Protein AF-0000000074157875 (afdb_homodimer)

Structure (mmCIF, N/CA/C/O backbone):
data_AF-0000000074157875-model_v1
#
loop_
_entity.id
_entity.type
_entity.pdbx_description
1 polymer 'Glyoxalase/bleomycin resistance protein/dioxygenase'
#
loop_
_atom_site.group_PDB
_atom_site.id
_atom_site.type_symbol
_atom_site.label_atom_id
_atom_site.label_alt_id
_atom_site.label_comp_id
_atom_site.label_asym_id
_atom_site.label_entity_id
_atom_site.label_seq_id
_atom_site.pdbx_PDB_ins_code
_atom_site.Cartn_x
_atom_site.Cartn_y
_atom_site.Cartn_z
_atom_site.occupancy
_atom_site.B_iso_or_equiv
_atom_site.auth_seq_id
_atom_site.auth_comp_id
_atom_site.auth_asym_id
_atom_site.auth_atom_id
_atom_site.pdbx_PDB_model_num
ATOM 1 N N . MET A 1 1 ? -7.43 6.961 -10.5 1 72.31 1 MET A N 1
ATOM 2 C CA . MET A 1 1 ? -7.418 6.641 -9.078 1 72.31 1 MET A CA 1
ATOM 3 C C . MET A 1 1 ? -6.266 7.34 -8.367 1 72.31 1 MET A C 1
ATOM 5 O O . MET A 1 1 ? -5.145 7.371 -8.875 1 72.31 1 MET A O 1
ATOM 9 N N . PRO A 1 2 ? -6.547 7.949 -7.246 1 87.44 2 PRO A N 1
ATOM 10 C CA . PRO A 1 2 ? -5.551 8.891 -6.727 1 87.44 2 PRO A CA 1
ATOM 11 C C . PRO A 1 2 ? -4.414 8.195 -5.98 1 87.44 2 PRO A C 1
ATOM 13 O O . PRO A 1 2 ? -3.518 8.867 -5.461 1 87.44 2 PRO A O 1
ATOM 16 N N . LEU A 1 3 ? -4.531 6.91 -5.863 1 94.06 3 LEU A N 1
ATOM 17 C CA . LEU A 1 3 ? -3.369 6.242 -5.289 1 94.06 3 LEU A CA 1
ATOM 18 C C . LEU A 1 3 ? -2.146 6.41 -6.184 1 94.06 3 LEU A C 1
ATOM 20 O O . LEU A 1 3 ? -2.174 6.035 -7.355 1 94.06 3 LEU A O 1
ATOM 24 N N . ASN A 1 4 ? -1.134 6.996 -5.617 1 95.44 4 ASN A N 1
ATOM 25 C CA . ASN A 1 4 ? 0.031 7.363 -6.414 1 95.44 4 ASN A CA 1
ATOM 26 C C . ASN A 1 4 ? 1.125 6.305 -6.332 1 95.44 4 ASN A C 1
ATOM 28 O O . ASN A 1 4 ? 1.561 5.773 -7.355 1 95.44 4 ASN A O 1
ATOM 32 N N . HIS A 1 5 ? 1.624 6.07 -5.141 1 97.25 5 HIS A N 1
ATOM 33 C CA . HIS A 1 5 ? 2.621 5.023 -4.953 1 97.25 5 HIS A CA 1
ATOM 34 C C . HIS A 1 5 ? 2.594 4.484 -3.527 1 97.25 5 HIS A C 1
ATOM 36 O O . HIS A 1 5 ? 1.995 5.094 -2.639 1 97.25 5 HIS A O 1
ATOM 42 N N . VAL A 1 6 ? 3.189 3.324 -3.414 1 98.31 6 VAL A N 1
ATOM 43 C CA . VAL A 1 6 ? 3.271 2.641 -2.127 1 98.31 6 VAL A CA 1
ATOM 44 C C . VAL A 1 6 ? 4.676 2.07 -1.933 1 98.31 6 VAL A C 1
ATOM 46 O O . VAL A 1 6 ? 5.336 1.686 -2.902 1 98.31 6 VAL A O 1
ATOM 49 N N . SER A 1 7 ? 5.102 2.1 -0.741 1 98.56 7 SER A N 1
ATOM 50 C CA . SER A 1 7 ? 6.297 1.356 -0.354 1 98.56 7 SER A CA 1
ATOM 51 C C . SER A 1 7 ? 6.008 0.413 0.809 1 98.56 7 SER A C 1
ATOM 53 O O . SER A 1 7 ? 5.355 0.798 1.78 1 98.56 7 SER A O 1
ATOM 55 N N . ILE A 1 8 ? 6.492 -0.747 0.702 1 98.38 8 ILE A N 1
ATOM 56 C CA . ILE A 1 8 ? 6.34 -1.688 1.806 1 98.38 8 ILE A CA 1
ATOM 57 C C . ILE A 1 8 ? 7.691 -1.916 2.48 1 98.38 8 ILE A C 1
ATOM 59 O O . ILE A 1 8 ? 8.734 -1.834 1.833 1 98.38 8 ILE A O 1
ATOM 63 N N . PRO A 1 9 ? 7.645 -2.117 3.764 1 96.75 9 PRO A N 1
ATOM 64 C CA . PRO A 1 9 ? 8.883 -2.441 4.477 1 96.75 9 PRO A CA 1
ATOM 65 C C . PRO A 1 9 ? 9.406 -3.838 4.145 1 96.75 9 PRO A C 1
ATOM 67 O O . PRO A 1 9 ? 8.625 -4.727 3.801 1 96.75 9 PRO A O 1
ATOM 70 N N . VAL A 1 10 ? 10.719 -4.012 4.277 1 97.06 10 VAL A N 1
ATOM 71 C CA . VAL A 1 10 ? 11.297 -5.297 3.891 1 97.06 10 VAL A CA 1
ATOM 72 C C . VAL A 1 10 ? 12.266 -5.777 4.973 1 97.06 10 VAL A C 1
ATOM 74 O O . VAL A 1 10 ? 12.859 -6.852 4.852 1 97.06 10 VAL A O 1
ATOM 77 N N . GLY A 1 11 ? 12.453 -4.992 6.031 1 93.69 11 GLY A N 1
ATOM 78 C CA . GLY A 1 11 ? 13.359 -5.363 7.105 1 93.69 11 GLY A CA 1
ATOM 79 C C . GLY A 1 11 ? 14.766 -5.668 6.625 1 93.69 11 GLY A C 1
ATOM 80 O O . GLY A 1 11 ? 15.367 -4.867 5.902 1 93.69 11 GLY A O 1
ATOM 81 N N . ARG A 1 12 ? 15.289 -6.863 7.027 1 94.38 12 ARG A N 1
ATOM 82 C CA . ARG A 1 12 ? 16.641 -7.281 6.656 1 94.38 12 ARG A CA 1
ATOM 83 C C . ARG A 1 12 ? 16.625 -8.031 5.328 1 94.38 12 ARG A C 1
ATOM 85 O O . ARG A 1 12 ? 17.641 -8.602 4.926 1 94.38 12 ARG A O 1
ATOM 92 N N . HIS A 1 13 ? 15.578 -8.039 4.648 1 96.94 13 HIS A N 1
ATOM 93 C CA . HIS A 1 13 ? 15.398 -8.938 3.508 1 96.94 13 HIS A CA 1
ATOM 94 C C . HIS A 1 13 ? 15.352 -8.156 2.199 1 96.94 13 HIS A C 1
ATOM 96 O O . HIS A 1 13 ? 14.703 -8.586 1.24 1 96.94 13 HIS A O 1
ATOM 102 N N . TYR A 1 14 ? 16 -7.062 2.119 1 96.56 14 TYR A N 1
ATOM 103 C CA . TYR A 1 14 ? 15.914 -6.16 0.979 1 96.56 14 TYR A CA 1
ATOM 104 C C . TYR A 1 14 ? 16.312 -6.867 -0.312 1 96.56 14 TYR A C 1
ATOM 106 O O . TYR A 1 14 ? 15.547 -6.875 -1.28 1 96.56 14 TYR A O 1
ATOM 114 N N . THR A 1 15 ? 17.453 -7.477 -0.308 1 96.94 15 THR A N 1
ATOM 115 C CA . THR A 1 15 ? 17.969 -8.078 -1.533 1 96.94 15 THR A CA 1
ATOM 116 C C . THR A 1 15 ? 17.031 -9.172 -2.037 1 96.94 15 THR A C 1
ATOM 118 O O . THR A 1 15 ? 16.734 -9.242 -3.232 1 96.94 15 THR A O 1
ATOM 121 N N . ARG A 1 16 ? 16.594 -9.953 -1.178 1 97.62 16 ARG A N 1
ATOM 122 C CA . ARG A 1 16 ? 15.672 -11.031 -1.536 1 97.62 16 ARG A CA 1
ATOM 123 C C . ARG A 1 16 ? 14.391 -10.477 -2.139 1 97.62 16 ARG A C 1
ATOM 125 O O . ARG A 1 16 ? 13.906 -10.977 -3.156 1 97.62 16 ARG A O 1
ATOM 132 N N . MET A 1 17 ? 13.883 -9.477 -1.517 1 98.25 17 MET A N 1
ATOM 133 C CA . MET A 1 17 ? 12.617 -8.906 -1.962 1 98.25 17 MET A CA 1
ATOM 134 C C . MET A 1 17 ? 12.789 -8.164 -3.281 1 98.25 17 MET A C 1
ATOM 136 O O . MET A 1 17 ? 11.922 -8.227 -4.156 1 98.25 17 MET A O 1
ATOM 140 N N . ARG A 1 18 ? 13.875 -7.438 -3.389 1 98.06 18 ARG A N 1
ATOM 141 C CA . ARG A 1 18 ? 14.18 -6.789 -4.66 1 98.06 18 ARG A CA 1
ATOM 142 C C . ARG A 1 18 ? 14.203 -7.805 -5.801 1 98.06 18 ARG A C 1
ATOM 144 O O . ARG A 1 18 ? 13.578 -7.594 -6.84 1 98.06 18 ARG A O 1
ATOM 151 N N . ASP A 1 19 ? 14.875 -8.898 -5.609 1 98.19 19 ASP A N 1
ATOM 152 C CA . ASP A 1 19 ? 15 -9.922 -6.645 1 98.19 19 ASP A CA 1
ATOM 153 C C . ASP A 1 19 ? 13.648 -10.57 -6.938 1 98.19 19 ASP A C 1
ATOM 155 O O . ASP A 1 19 ? 13.312 -10.805 -8.102 1 98.19 19 ASP A O 1
ATOM 159 N N . PHE A 1 20 ? 12.938 -10.844 -5.957 1 98.69 20 PHE A N 1
ATOM 160 C CA . PHE A 1 20 ? 11.609 -11.43 -6.09 1 98.69 20 PHE A CA 1
ATOM 161 C C . PHE A 1 20 ? 10.711 -10.547 -6.949 1 98.69 20 PHE A C 1
ATOM 163 O O . PHE A 1 20 ? 10.164 -11 -7.957 1 98.69 20 PHE A O 1
ATOM 170 N N . TYR A 1 21 ? 10.602 -9.273 -6.602 1 98.56 21 TYR A N 1
ATOM 171 C CA . TYR A 1 21 ? 9.656 -8.398 -7.289 1 98.56 21 TYR A CA 1
ATOM 172 C C . TYR A 1 21 ? 10.172 -8.031 -8.68 1 98.56 21 TYR A C 1
ATOM 174 O O . TYR A 1 21 ? 9.383 -7.793 -9.594 1 98.56 21 TYR A O 1
ATOM 182 N N . THR A 1 22 ? 11.484 -7.969 -8.852 1 97.69 22 THR A N 1
ATOM 183 C CA . THR A 1 22 ? 12.023 -7.797 -10.195 1 97.69 22 THR A CA 1
ATOM 184 C C . THR A 1 22 ? 11.516 -8.898 -11.125 1 97.69 22 THR A C 1
ATOM 186 O O . THR A 1 22 ? 11.125 -8.625 -12.266 1 97.69 22 THR A O 1
ATOM 189 N N . SER A 1 23 ? 11.5 -10.047 -10.609 1 96.81 23 SER A N 1
ATOM 190 C CA . SER A 1 23 ? 11.078 -11.203 -11.406 1 96.81 23 SER A CA 1
ATOM 191 C C . SER A 1 23 ? 9.57 -11.211 -11.602 1 96.81 23 SER A C 1
ATOM 193 O O . SER A 1 23 ? 9.078 -11.305 -12.727 1 96.81 23 SER A O 1
ATOM 195 N N . VAL A 1 24 ? 8.828 -11.078 -10.578 1 97.25 24 VAL A N 1
ATOM 196 C CA . VAL A 1 24 ? 7.402 -11.406 -10.609 1 97.25 24 VAL A CA 1
ATOM 197 C C . VAL A 1 24 ? 6.629 -10.281 -11.297 1 97.25 24 VAL A C 1
ATOM 199 O O . VAL A 1 24 ? 5.531 -10.492 -11.812 1 97.25 24 VAL A O 1
ATOM 202 N N . LEU A 1 25 ? 7.176 -9.078 -11.336 1 97.25 25 LEU A N 1
ATOM 203 C CA . LEU A 1 25 ? 6.441 -7.957 -11.906 1 97.25 25 LEU A CA 1
ATOM 204 C C . LEU A 1 25 ? 6.773 -7.785 -13.383 1 97.25 25 LEU A C 1
ATOM 206 O O . LEU A 1 25 ? 6.098 -7.039 -14.094 1 97.25 25 LEU A O 1
ATOM 210 N N . LYS A 1 26 ? 7.719 -8.492 -13.844 1 95.31 26 LYS A N 1
ATOM 211 C CA . LYS A 1 26 ? 8.156 -8.383 -15.227 1 95.31 26 LYS A CA 1
ATOM 212 C C . LYS A 1 26 ? 7 -8.633 -16.188 1 95.31 26 LYS A C 1
ATOM 214 O O . LYS A 1 26 ? 6.801 -7.867 -17.141 1 95.31 26 LYS A O 1
ATOM 219 N N . PRO A 1 27 ? 6.219 -9.625 -15.977 1 95.25 27 PRO A N 1
ATOM 220 C CA . PRO A 1 27 ? 5.113 -9.883 -16.906 1 95.25 27 PRO A CA 1
ATOM 221 C C . PRO A 1 27 ? 4.133 -8.719 -17 1 95.25 27 PRO A C 1
ATOM 223 O O . PRO A 1 27 ? 3.346 -8.641 -17.938 1 95.25 27 PRO A O 1
ATOM 226 N N . LEU A 1 28 ? 4.176 -7.863 -16.031 1 96.06 28 LEU A N 1
ATOM 227 C CA . LEU A 1 28 ? 3.248 -6.738 -15.984 1 96.06 28 LEU A CA 1
ATOM 228 C C . LEU A 1 28 ? 3.883 -5.492 -16.594 1 96.06 28 LEU A C 1
ATOM 230 O O . LEU A 1 28 ? 3.283 -4.414 -16.578 1 96.06 28 LEU A O 1
ATOM 234 N N . GLY A 1 29 ? 5.133 -5.613 -16.969 1 95.19 29 GLY A N 1
ATOM 235 C CA . GLY A 1 29 ? 5.809 -4.508 -17.641 1 95.19 29 GLY A CA 1
ATOM 236 C C . GLY A 1 29 ? 6.629 -3.654 -16.688 1 95.19 29 GLY A C 1
ATOM 237 O O . GLY A 1 29 ? 7.125 -2.594 -17.078 1 95.19 29 GLY A O 1
ATOM 238 N N . TYR A 1 30 ? 6.789 -4.125 -15.484 1 97.06 30 TYR A N 1
ATOM 239 C CA . TYR A 1 30 ? 7.586 -3.371 -14.523 1 97.06 30 TYR A CA 1
ATOM 240 C C . TYR A 1 30 ? 9.07 -3.584 -14.758 1 97.06 30 TYR A C 1
ATOM 242 O O . TYR A 1 30 ? 9.484 -4.645 -15.234 1 97.06 30 TYR A O 1
ATOM 250 N N . SER A 1 31 ? 9.789 -2.553 -14.43 1 96.62 31 SER A N 1
ATOM 251 C CA . SER A 1 31 ? 11.242 -2.605 -14.336 1 96.62 31 SER A CA 1
ATOM 252 C C . SER A 1 31 ? 11.75 -1.81 -13.141 1 96.62 31 SER A C 1
ATOM 254 O O . SER A 1 31 ? 11.023 -0.993 -12.578 1 96.62 31 SER A O 1
ATOM 256 N N . LEU A 1 32 ? 12.961 -2.113 -12.758 1 96.88 32 LEU A N 1
ATOM 257 C CA . LEU A 1 32 ? 13.602 -1.323 -11.711 1 96.88 32 LEU A CA 1
ATOM 258 C C . LEU A 1 32 ? 13.812 0.115 -12.172 1 96.88 32 LEU A C 1
ATOM 260 O O . LEU A 1 32 ? 14.438 0.351 -13.211 1 96.88 32 LEU A O 1
ATOM 264 N N . TYR A 1 33 ? 13.32 0.999 -11.477 1 96.25 33 TYR A N 1
ATOM 265 C CA . TYR A 1 33 ? 13.438 2.42 -11.781 1 96.25 33 TYR A CA 1
ATOM 266 C C . TYR A 1 33 ? 14.703 3.008 -11.18 1 96.25 33 TYR A C 1
ATOM 268 O O . TYR A 1 33 ? 15.477 3.672 -11.875 1 96.25 33 TYR A O 1
ATOM 276 N N . MET A 1 34 ? 14.859 2.725 -9.914 1 95.81 34 MET A N 1
ATOM 277 C CA . MET A 1 34 ? 16.047 3.184 -9.203 1 95.81 34 MET A CA 1
ATOM 278 C C . MET A 1 34 ? 16.312 2.328 -7.965 1 95.81 34 MET A C 1
ATOM 280 O O . MET A 1 34 ? 15.406 1.644 -7.48 1 95.81 34 MET A O 1
ATOM 284 N N . GLU A 1 35 ? 17.531 2.4 -7.535 1 96.56 35 GLU A N 1
ATOM 285 C CA . GLU A 1 35 ? 17.969 1.691 -6.332 1 96.56 35 GLU A CA 1
ATOM 286 C C . GLU A 1 35 ? 19 2.502 -5.559 1 96.56 35 GLU A C 1
ATOM 288 O O . GLU A 1 35 ? 19.891 3.102 -6.152 1 96.56 35 GLU A O 1
ATOM 293 N N . LYS A 1 36 ? 18.734 2.578 -4.367 1 94.44 36 LYS A N 1
ATOM 294 C CA . LYS A 1 36 ? 19.719 3.123 -3.439 1 94.44 36 LYS A CA 1
ATOM 295 C C . LYS A 1 36 ? 20.203 2.055 -2.463 1 94.44 36 LYS A C 1
ATOM 297 O O . LYS A 1 36 ? 19.406 1.435 -1.764 1 94.44 36 LYS A O 1
ATOM 302 N N . LEU A 1 37 ? 21.422 1.884 -2.441 1 88.62 37 LEU A N 1
ATOM 303 C CA . LEU A 1 37 ? 22 0.837 -1.604 1 88.62 37 LEU A CA 1
ATOM 304 C C . LEU A 1 37 ? 22.344 1.375 -0.217 1 88.62 37 LEU A C 1
ATOM 306 O O . LEU A 1 37 ? 22.281 2.584 0.015 1 88.62 37 LEU A O 1
ATOM 310 N N . ASP A 1 38 ? 22.641 0.431 0.572 1 82.25 38 ASP A N 1
ATOM 311 C CA . ASP A 1 38 ? 22.953 0.749 1.965 1 82.25 38 ASP A CA 1
ATOM 312 C C . ASP A 1 38 ? 24.156 1.674 2.068 1 82.25 38 ASP A C 1
ATOM 314 O O . ASP A 1 38 ? 25.156 1.485 1.362 1 82.25 38 ASP A O 1
ATOM 318 N N . THR A 1 39 ? 23.875 2.58 2.914 1 78.12 39 THR A N 1
ATOM 319 C CA . THR A 1 39 ? 24.969 3.42 3.385 1 78.12 39 THR A CA 1
ATOM 320 C C . THR A 1 39 ? 25 3.467 4.91 1 78.12 39 THR A C 1
ATOM 322 O O . THR A 1 39 ? 24.062 3 5.57 1 78.12 39 THR A O 1
ATOM 325 N N . PRO A 1 40 ? 26.031 3.787 5.383 1 73.88 40 PRO A N 1
ATOM 326 C CA . PRO A 1 40 ? 26.047 3.896 6.844 1 73.88 40 PRO A CA 1
ATOM 327 C C . PRO A 1 40 ? 24.875 4.699 7.387 1 73.88 40 PRO A C 1
ATOM 329 O O . PRO A 1 40 ? 24.453 4.496 8.531 1 73.88 40 PRO A O 1
ATOM 332 N N . ASN A 1 41 ? 24.297 5.43 6.613 1 74.88 41 ASN A N 1
ATOM 333 C CA . ASN A 1 41 ? 23.266 6.336 7.109 1 74.88 41 ASN A CA 1
ATOM 334 C C . ASN A 1 41 ? 21.922 6.059 6.457 1 74.88 41 ASN A C 1
ATOM 336 O O . ASN A 1 41 ? 20.969 6.828 6.625 1 74.88 41 ASN A O 1
ATOM 340 N N . SER A 1 42 ? 21.953 5.008 5.574 1 80.88 42 SER A N 1
ATOM 341 C CA . SER A 1 42 ? 20.688 4.809 4.891 1 80.88 42 SER A CA 1
ATOM 342 C C . SER A 1 42 ? 20.406 3.328 4.656 1 80.88 42 SER A C 1
ATOM 344 O O . SER A 1 42 ? 21.328 2.551 4.398 1 80.88 42 SER A O 1
ATOM 346 N N . ARG A 1 43 ? 19.234 3.062 4.77 1 91.44 43 ARG A N 1
ATOM 347 C CA . ARG A 1 43 ? 18.766 1.718 4.441 1 91.44 43 ARG A CA 1
ATOM 348 C C . ARG A 1 43 ? 18.469 1.584 2.951 1 91.44 43 ARG A C 1
ATOM 350 O O . ARG A 1 43 ? 18.094 2.559 2.297 1 91.44 43 ARG A O 1
ATOM 357 N N . PRO A 1 44 ? 18.688 0.388 2.445 1 95.06 44 PRO A N 1
ATOM 358 C CA . PRO A 1 44 ? 18.469 0.238 1.005 1 95.06 44 PRO A CA 1
ATOM 359 C C . PRO A 1 44 ? 17 0.387 0.608 1 95.06 44 PRO A C 1
ATOM 361 O O . PRO A 1 44 ? 16.109 0.063 1.396 1 95.06 44 PRO A O 1
ATOM 364 N N . LEU A 1 45 ? 16.828 0.886 -0.583 1 96.88 45 LEU A N 1
ATOM 365 C CA . LEU A 1 45 ? 15.492 1.025 -1.156 1 96.88 45 LEU A CA 1
ATOM 366 C C . LEU A 1 45 ? 15.547 0.942 -2.678 1 96.88 45 LEU A C 1
ATOM 368 O O . LEU A 1 45 ? 16.609 1.12 -3.277 1 96.88 45 LEU A O 1
ATOM 372 N N . CYS A 1 46 ? 14.383 0.613 -3.291 1 97.94 46 CYS A N 1
ATOM 373 C CA . CYS A 1 46 ? 14.258 0.658 -4.742 1 97.94 46 CYS A CA 1
ATOM 374 C C . CYS A 1 46 ? 12.812 0.916 -5.16 1 97.94 46 CYS A C 1
ATOM 376 O O . CYS A 1 46 ? 11.891 0.734 -4.363 1 97.94 46 CYS A O 1
ATOM 378 N N . GLY A 1 47 ? 12.688 1.4 -6.371 1 97.75 47 GLY A N 1
ATOM 379 C CA . GLY A 1 47 ? 11.383 1.637 -6.965 1 97.75 47 GLY A CA 1
ATOM 380 C C . GLY A 1 47 ? 11.188 0.914 -8.281 1 97.75 47 GLY A C 1
ATOM 381 O O . GLY A 1 47 ? 12.148 0.715 -9.039 1 97.75 47 GLY A O 1
ATOM 382 N N . PHE A 1 48 ? 9.977 0.503 -8.484 1 98.31 48 PHE A N 1
ATOM 383 C CA . PHE A 1 48 ? 9.586 -0.15 -9.727 1 98.31 48 PHE A CA 1
ATOM 384 C C . PHE A 1 48 ? 8.602 0.714 -10.508 1 98.31 48 PHE A C 1
ATOM 386 O O . PHE A 1 48 ? 7.777 1.411 -9.914 1 98.31 48 PHE A O 1
ATOM 393 N N . GLN A 1 49 ? 8.656 0.608 -11.797 1 96.44 49 GLN A N 1
ATOM 394 C CA . GLN A 1 49 ? 7.77 1.387 -12.648 1 96.44 49 GLN A CA 1
ATOM 395 C C . GLN A 1 49 ? 7.281 0.56 -13.836 1 96.44 49 GLN A C 1
ATOM 397 O O . GLN A 1 49 ? 7.984 -0.338 -14.305 1 96.44 49 GLN A O 1
ATOM 402 N N . ALA A 1 50 ? 5.988 0.843 -14.172 1 92.75 50 ALA A N 1
ATOM 403 C CA . ALA A 1 50 ? 5.445 0.399 -15.453 1 92.75 50 ALA A CA 1
ATOM 404 C C . ALA A 1 50 ? 4.84 1.568 -16.219 1 92.75 50 ALA A C 1
ATOM 406 O O . ALA A 1 50 ? 3.736 2.021 -15.914 1 92.75 50 ALA A O 1
ATOM 407 N N . GLY A 1 51 ? 5.676 2.506 -16.891 1 80.25 51 GLY A N 1
ATOM 408 C CA . GLY A 1 51 ? 5.184 3.658 -17.641 1 80.25 51 GLY A CA 1
ATOM 409 C C . GLY A 1 51 ? 5.703 4.977 -17.094 1 80.25 51 GLY A C 1
ATOM 410 O O . GLY A 1 51 ? 6.914 5.18 -16.984 1 80.25 51 GLY A O 1
ATOM 411 N N . ALA A 1 52 ? 4.621 5.766 -16.5 1 76.12 52 ALA A N 1
ATOM 412 C CA . ALA A 1 52 ? 4.957 7.172 -16.281 1 76.12 52 ALA A CA 1
ATOM 413 C C . ALA A 1 52 ? 5.535 7.383 -14.875 1 76.12 52 ALA A C 1
ATOM 415 O O . ALA A 1 52 ? 5.426 8.477 -14.312 1 76.12 52 ALA A O 1
ATOM 416 N N . GLY A 1 53 ? 6.266 6.484 -14.367 1 86.81 53 GLY A N 1
ATOM 417 C CA . GLY A 1 53 ? 6.918 6.703 -13.086 1 86.81 53 GLY A CA 1
ATOM 418 C C . GLY A 1 53 ? 6.754 5.539 -12.125 1 86.81 53 GLY A C 1
ATOM 419 O O . GLY A 1 53 ? 5.93 4.648 -12.352 1 86.81 53 GLY A O 1
ATOM 420 N N . PRO A 1 54 ? 7.5 5.617 -11.039 1 94.5 54 PRO A N 1
ATOM 421 C CA . PRO A 1 54 ? 7.422 4.52 -10.07 1 94.5 54 PRO A CA 1
ATOM 422 C C . PRO A 1 54 ? 6.16 4.578 -9.211 1 94.5 54 PRO A C 1
ATOM 424 O O . PRO A 1 54 ? 5.785 5.648 -8.734 1 94.5 54 PRO A O 1
ATOM 427 N N . ASP A 1 55 ? 5.566 3.451 -9.055 1 96.69 55 ASP A N 1
ATOM 428 C CA . ASP A 1 55 ? 4.379 3.441 -8.203 1 96.69 55 ASP A CA 1
ATOM 429 C C . ASP A 1 55 ? 4.488 2.367 -7.121 1 96.69 55 ASP A C 1
ATOM 431 O O . ASP A 1 55 ? 3.615 2.26 -6.258 1 96.69 55 ASP A O 1
ATOM 435 N N . PHE A 1 56 ? 5.57 1.607 -7.188 1 98.38 56 PHE A N 1
ATOM 436 C CA . PHE A 1 56 ? 5.801 0.591 -6.168 1 98.38 56 PHE A CA 1
ATOM 437 C C . PHE A 1 56 ? 7.242 0.634 -5.676 1 98.38 56 PHE A C 1
ATOM 439 O O . PHE A 1 56 ? 8.18 0.525 -6.473 1 98.38 56 PHE A O 1
ATOM 446 N N . TRP A 1 57 ? 7.379 0.729 -4.355 1 98.56 57 TRP A N 1
ATOM 447 C CA . TRP A 1 57 ? 8.695 0.869 -3.746 1 98.56 57 TRP A CA 1
ATOM 448 C C . TRP A 1 57 ? 8.898 -0.169 -2.648 1 98.56 57 TRP A C 1
ATOM 450 O O . TRP A 1 57 ? 7.934 -0.649 -2.053 1 98.56 57 TRP A O 1
ATOM 460 N N . LEU A 1 58 ? 10.172 -0.481 -2.418 1 98.38 58 LEU A N 1
ATOM 461 C CA . LEU A 1 58 ? 10.609 -1.297 -1.29 1 98.38 58 LEU A CA 1
ATOM 462 C C . LEU A 1 58 ? 11.523 -0.501 -0.364 1 98.38 58 LEU A C 1
ATOM 464 O O . LEU A 1 58 ? 12.5 0.098 -0.815 1 98.38 58 LEU A O 1
ATOM 468 N N . GLY A 1 59 ? 11.141 -0.45 0.868 1 96.75 59 GLY A N 1
ATOM 469 C CA . GLY A 1 59 ? 12.07 0.021 1.88 1 96.75 59 GLY A CA 1
ATOM 470 C C . GLY A 1 59 ? 11.992 1.519 2.111 1 96.75 59 GLY A C 1
ATOM 471 O O . GLY A 1 59 ? 12.641 2.047 3.02 1 96.75 59 GLY A O 1
ATOM 472 N N . LEU A 1 60 ? 11.227 2.191 1.255 1 94.56 60 LEU A N 1
ATOM 473 C CA . LEU A 1 60 ? 11.062 3.623 1.481 1 94.56 60 LEU A CA 1
ATOM 474 C C . LEU A 1 60 ? 10.344 3.885 2.801 1 94.56 60 LEU A C 1
ATOM 476 O O . LEU A 1 60 ? 9.195 3.48 2.979 1 94.56 60 LEU A O 1
ATOM 480 N N . GLY A 1 61 ? 11.039 4.527 3.738 1 91.06 61 GLY A N 1
ATOM 481 C CA . GLY A 1 61 ? 10.461 4.793 5.043 1 91.06 61 GLY A CA 1
ATOM 482 C C . GLY A 1 61 ? 10.695 3.676 6.043 1 91.06 61 GLY A C 1
ATOM 483 O O . GLY A 1 61 ? 10.031 3.615 7.078 1 91.06 61 GLY A O 1
ATOM 484 N N . GLU A 1 62 ? 11.609 2.834 5.758 1 93.5 62 GLU A N 1
ATOM 485 C CA . GLU A 1 62 ? 11.938 1.728 6.652 1 93.5 62 GLU A CA 1
ATOM 486 C C . GLU A 1 62 ? 12.367 2.236 8.031 1 93.5 62 GLU A C 1
ATOM 488 O O . GLU A 1 62 ? 13 3.289 8.141 1 93.5 62 GLU A O 1
ATOM 493 N N . THR A 1 63 ? 12.047 1.448 9.031 1 93.94 63 THR A N 1
ATOM 494 C CA . THR A 1 63 ? 12.352 1.833 10.406 1 93.94 63 THR A CA 1
ATOM 495 C C . THR A 1 63 ? 13.25 0.794 11.07 1 93.94 63 THR A C 1
ATOM 497 O O . THR A 1 63 ? 13.297 -0.36 10.641 1 93.94 63 THR A O 1
ATOM 500 N N . LYS A 1 64 ? 13.852 1.191 12.164 1 93.56 64 LYS A N 1
ATOM 501 C CA . LYS A 1 64 ? 14.688 0.276 12.93 1 93.56 64 LYS A CA 1
ATOM 502 C C . LYS A 1 64 ? 13.867 -0.885 13.484 1 93.56 64 LYS A C 1
ATOM 504 O O . LYS A 1 64 ? 14.305 -2.037 13.445 1 93.56 64 LYS A O 1
ATOM 509 N N . ALA A 1 65 ? 12.758 -0.625 13.992 1 93.5 65 ALA A N 1
ATOM 510 C CA . ALA A 1 65 ? 11.891 -1.647 14.578 1 93.5 65 ALA A CA 1
ATOM 511 C C . ALA A 1 65 ? 11.523 -2.709 13.547 1 93.5 65 ALA A C 1
ATOM 513 O O . ALA A 1 65 ? 11.367 -3.885 13.883 1 93.5 65 ALA A O 1
ATOM 514 N N . SER A 1 66 ? 11.453 -2.352 12.289 1 93.12 66 SER A N 1
ATOM 515 C CA . SER A 1 66 ? 11.062 -3.277 11.227 1 93.12 66 SER A CA 1
ATOM 516 C C . SER A 1 66 ? 12.18 -4.27 10.914 1 93.12 66 SER A C 1
ATOM 518 O O . SER A 1 66 ? 11.914 -5.406 10.516 1 93.12 66 SER A O 1
ATOM 520 N N . ILE A 1 67 ? 13.359 -3.844 11.07 1 91.19 67 ILE A N 1
ATOM 521 C CA . ILE A 1 67 ? 14.516 -4.645 10.688 1 91.19 67 ILE A CA 1
ATOM 522 C C . ILE A 1 67 ? 14.477 -5.988 11.414 1 91.19 67 ILE A C 1
ATOM 524 O O . ILE A 1 67 ? 14.672 -7.039 10.797 1 91.19 67 ILE A O 1
ATOM 528 N N . ASP A 1 68 ? 14.117 -5.938 12.664 1 86 68 ASP A N 1
ATOM 529 C CA . ASP A 1 68 ? 14.148 -7.191 13.414 1 86 68 ASP A CA 1
ATOM 530 C C . ASP A 1 68 ? 12.758 -7.82 13.477 1 86 68 ASP A C 1
ATOM 532 O O . ASP A 1 68 ? 12.625 -9.031 13.672 1 86 68 ASP A O 1
ATOM 536 N N . ALA A 1 69 ? 11.773 -7.051 13.258 1 90.12 69 ALA A N 1
ATOM 537 C CA . ALA A 1 69 ? 10.414 -7.535 13.469 1 90.12 69 ALA A CA 1
ATOM 538 C C . ALA A 1 69 ? 9.922 -8.312 12.25 1 90.12 69 ALA A C 1
ATOM 540 O O . ALA A 1 69 ? 9.156 -9.273 12.391 1 90.12 69 ALA A O 1
ATOM 541 N N . ILE A 1 70 ? 10.328 -7.934 11.086 1 94.75 70 ILE A N 1
ATOM 542 C CA . ILE A 1 70 ? 9.852 -8.578 9.867 1 94.75 70 ILE A CA 1
ATOM 543 C C . ILE A 1 70 ? 10.578 -9.898 9.656 1 94.75 70 ILE A C 1
ATOM 545 O O . ILE A 1 70 ? 11.812 -9.961 9.727 1 94.75 70 ILE A O 1
ATOM 549 N N . ARG A 1 71 ? 9.742 -10.875 9.406 1 95.31 71 ARG A N 1
ATOM 550 C CA . ARG A 1 71 ? 10.258 -12.234 9.234 1 95.31 71 ARG A CA 1
ATOM 551 C C . ARG A 1 71 ? 9.789 -12.836 7.918 1 95.31 71 ARG A C 1
ATOM 553 O O . ARG A 1 71 ? 8.789 -12.391 7.344 1 95.31 71 ARG A O 1
ATOM 560 N N . THR A 1 72 ? 10.547 -13.859 7.531 1 97.19 72 THR A N 1
ATOM 561 C CA . THR A 1 72 ? 10.117 -14.633 6.371 1 97.19 72 THR A CA 1
ATOM 562 C C . THR A 1 72 ? 8.812 -15.359 6.66 1 97.19 72 THR A C 1
ATOM 564 O O . THR A 1 72 ? 8.57 -15.797 7.789 1 97.19 72 THR A O 1
ATOM 567 N N . PHE A 1 73 ? 8.086 -15.414 5.664 1 97.88 73 PHE A N 1
ATOM 568 C CA . PHE A 1 73 ? 6.812 -16.125 5.789 1 97.88 73 PHE A CA 1
ATOM 569 C C . PHE A 1 73 ? 7.039 -17.562 6.223 1 97.88 73 PHE A C 1
ATOM 571 O O . PHE A 1 73 ? 7.891 -18.266 5.672 1 97.88 73 PHE A O 1
ATOM 578 N N . ASP A 1 74 ? 6.184 -18.062 7.141 1 97 74 ASP A N 1
ATOM 579 C CA . ASP A 1 74 ? 6.418 -19.391 7.715 1 97 74 ASP A CA 1
ATOM 580 C C . ASP A 1 74 ? 5.348 -20.375 7.262 1 97 74 ASP A C 1
ATOM 582 O O . ASP A 1 74 ? 5.281 -21.5 7.77 1 97 74 ASP A O 1
ATOM 586 N N . GLY A 1 75 ? 4.48 -19.953 6.434 1 96.81 75 GLY A N 1
ATOM 587 C CA . GLY A 1 75 ? 3.471 -20.859 5.91 1 96.81 75 GLY A CA 1
ATOM 588 C C . GLY A 1 75 ? 2.1 -20.641 6.523 1 96.81 75 GLY A C 1
ATOM 589 O O . GLY A 1 75 ? 1.124 -21.266 6.109 1 96.81 75 GLY A O 1
ATOM 590 N N . ASP A 1 76 ? 2.014 -19.734 7.488 1 97 76 ASP A N 1
ATOM 591 C CA . ASP A 1 76 ? 0.755 -19.406 8.156 1 97 76 ASP A CA 1
ATOM 592 C C . ASP A 1 76 ? 0.429 -17.922 8.039 1 97 76 ASP A C 1
ATOM 594 O O . ASP A 1 76 ? 1.042 -17.094 8.711 1 97 76 ASP A O 1
ATOM 598 N N . ASN A 1 77 ? -0.528 -17.641 7.316 1 94.38 77 ASN A N 1
ATOM 599 C CA . ASN A 1 77 ? -0.915 -16.25 7.094 1 94.38 77 ASN A CA 1
ATOM 600 C C . ASN A 1 77 ? -1.258 -15.555 8.406 1 94.38 77 ASN A C 1
ATOM 602 O O . ASN A 1 77 ? -0.974 -14.367 8.57 1 94.38 77 ASN A O 1
ATOM 606 N N . GLU A 1 78 ? -1.804 -16.25 9.305 1 94.94 78 GLU A N 1
ATOM 607 C CA . GLU A 1 78 ? -2.281 -15.648 10.547 1 94.94 78 GLU A CA 1
ATOM 608 C C . GLU A 1 78 ? -1.117 -15.258 11.453 1 94.94 78 GLU A C 1
ATOM 610 O O . GLU A 1 78 ? -1.297 -14.5 12.414 1 94.94 78 GLU A O 1
ATOM 615 N N . SER A 1 79 ? 0.058 -15.758 11.117 1 94.81 79 SER A N 1
ATOM 616 C CA . SER A 1 79 ? 1.226 -15.477 11.945 1 94.81 79 SER A CA 1
ATOM 617 C C . SER A 1 79 ? 2.012 -14.281 11.406 1 94.81 79 SER A C 1
ATOM 619 O O . SER A 1 79 ? 2.91 -13.773 12.078 1 94.81 79 SER A O 1
ATOM 621 N N . THR A 1 80 ? 1.696 -13.82 10.211 1 93.81 80 THR A N 1
ATOM 622 C CA . THR A 1 80 ? 2.395 -12.68 9.625 1 93.81 80 THR A CA 1
ATOM 623 C C . THR A 1 80 ? 1.973 -11.375 10.305 1 93.81 80 THR A C 1
ATOM 625 O O . THR A 1 80 ? 0.78 -11.078 10.391 1 93.81 80 THR A O 1
ATOM 628 N N . VAL A 1 81 ? 2.99 -10.672 10.695 1 91 81 VAL A N 1
ATOM 629 C CA . VAL A 1 81 ? 2.697 -9.414 11.375 1 91 81 VAL A CA 1
ATOM 630 C C . VAL A 1 81 ? 2.549 -8.297 10.344 1 91 81 VAL A C 1
ATOM 632 O O . VAL A 1 81 ? 3.477 -8.023 9.578 1 91 81 VAL A O 1
ATOM 635 N N . SER A 1 82 ? 1.409 -7.676 10.352 1 93 82 SER A N 1
ATOM 636 C CA . SER A 1 82 ? 1.108 -6.457 9.609 1 93 82 SER A CA 1
ATOM 637 C C . SER A 1 82 ? 1.33 -6.652 8.109 1 93 82 SER A C 1
ATOM 639 O O . SER A 1 82 ? 1.999 -5.844 7.465 1 93 82 SER A O 1
ATOM 641 N N . PRO A 1 83 ? 0.791 -7.723 7.555 1 96.06 83 PRO A N 1
ATOM 642 C CA . PRO A 1 83 ? 0.915 -7.871 6.102 1 96.06 83 PRO A CA 1
ATOM 643 C C . PRO A 1 83 ? 0.124 -6.812 5.332 1 96.06 83 PRO A C 1
ATOM 645 O O . PRO A 1 83 ? -0.939 -6.383 5.785 1 96.06 83 PRO A O 1
ATOM 648 N N . VAL A 1 84 ? 0.628 -6.441 4.168 1 98.06 84 VAL A N 1
ATOM 649 C CA . VAL A 1 84 ? -0.06 -5.539 3.25 1 98.06 84 VAL A CA 1
ATOM 650 C C . VAL A 1 84 ? -0.702 -6.344 2.121 1 98.06 84 VAL A C 1
ATOM 652 O O . VAL A 1 84 ? -0.124 -7.32 1.64 1 98.06 84 VAL A O 1
ATOM 655 N N . HIS A 1 85 ? -1.894 -6 1.764 1 98.44 85 HIS A N 1
ATOM 656 C CA . HIS A 1 85 ? -2.484 -6.488 0.523 1 98.44 85 HIS A CA 1
ATOM 657 C C . HIS A 1 85 ? -2.236 -5.52 -0.626 1 98.44 85 HIS A C 1
ATOM 659 O O . HIS A 1 85 ? -2.59 -4.34 -0.539 1 98.44 85 HIS A O 1
ATOM 665 N N . LEU A 1 86 ? -1.615 -5.98 -1.685 1 98.38 86 LEU A N 1
ATOM 666 C CA . LEU A 1 86 ? -1.296 -5.191 -2.867 1 98.38 86 LEU A CA 1
ATOM 667 C C . LEU A 1 86 ? -1.851 -5.848 -4.125 1 98.38 86 LEU A C 1
ATOM 669 O O . LEU A 1 86 ? -1.684 -7.051 -4.328 1 98.38 86 LEU A O 1
ATOM 673 N N . ALA A 1 87 ? -2.48 -5.008 -4.922 1 98.06 87 ALA A N 1
ATOM 674 C CA . ALA A 1 87 ? -3 -5.508 -6.191 1 98.06 87 ALA A CA 1
ATOM 675 C C . ALA A 1 87 ? -2.447 -4.707 -7.367 1 98.06 87 ALA A C 1
ATOM 677 O O . ALA A 1 87 ? -2.342 -3.479 -7.297 1 98.06 87 ALA A O 1
ATOM 678 N N . PHE A 1 88 ? -2.15 -5.391 -8.414 1 97.69 88 PHE A N 1
ATOM 679 C CA . PHE A 1 88 ? -1.67 -4.793 -9.656 1 97.69 88 PHE A CA 1
ATOM 680 C C . PHE A 1 88 ? -2.596 -5.133 -10.812 1 97.69 88 PHE A C 1
ATOM 682 O O . PHE A 1 88 ? -3.121 -6.246 -10.891 1 97.69 88 PHE A O 1
ATOM 689 N N . ASP A 1 89 ? -2.676 -4.258 -11.734 1 96.25 89 ASP A N 1
ATOM 690 C CA . ASP A 1 89 ? -3.479 -4.469 -12.938 1 96.25 89 ASP A CA 1
ATOM 691 C C . ASP A 1 89 ? -2.701 -5.266 -13.984 1 96.25 89 ASP A C 1
ATOM 693 O O . ASP A 1 89 ? -1.508 -5.035 -14.188 1 96.25 89 ASP A O 1
ATOM 697 N N . ALA A 1 90 ? -3.393 -6.137 -14.555 1 97.25 90 ALA A N 1
ATOM 698 C CA . ALA A 1 90 ? -2.926 -6.809 -15.766 1 97.25 90 ALA A CA 1
ATOM 699 C C . ALA A 1 90 ? -3.725 -6.359 -16.984 1 97.25 90 ALA A C 1
ATOM 701 O O . ALA A 1 90 ? -4.93 -6.113 -16.891 1 97.25 90 ALA A O 1
ATOM 702 N N . ALA A 1 91 ? -3.113 -6.324 -18.094 1 95.69 91 ALA A N 1
ATOM 703 C CA . ALA A 1 91 ? -3.756 -5.875 -19.328 1 95.69 91 ALA A CA 1
ATOM 704 C C . ALA A 1 91 ? -4.602 -6.984 -19.938 1 95.69 91 ALA A C 1
ATOM 706 O O . ALA A 1 91 ? -5.422 -6.73 -20.828 1 95.69 91 ALA A O 1
ATOM 707 N N . SER A 1 92 ? -4.371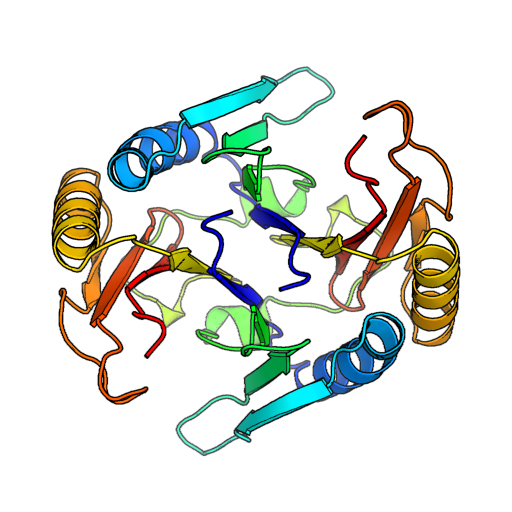 -8.242 -19.531 1 97 92 SER A N 1
ATOM 708 C CA . SER A 1 92 ? -5.082 -9.398 -20.062 1 97 92 SER A CA 1
ATOM 709 C C . SER A 1 92 ? -5.109 -10.547 -19.062 1 97 92 SER A C 1
ATOM 711 O O . SER A 1 92 ? -4.355 -10.539 -18.078 1 97 92 SER A O 1
ATOM 713 N N . GLN A 1 93 ? -5.996 -11.516 -19.344 1 97.88 93 GLN A N 1
ATOM 714 C CA . GLN A 1 93 ? -6.023 -12.719 -18.5 1 97.88 93 GLN A CA 1
ATOM 715 C C . GLN A 1 93 ? -4.715 -13.492 -18.625 1 97.88 93 GLN A C 1
ATOM 717 O O . GLN A 1 93 ? -4.25 -14.086 -17.641 1 97.88 93 GLN A O 1
ATOM 722 N N . GLN A 1 94 ? -4.145 -13.453 -19.75 1 98 94 GLN A N 1
ATOM 723 C CA . GLN A 1 94 ? -2.875 -14.141 -19.984 1 98 94 GLN A CA 1
ATOM 724 C C . GLN A 1 94 ? -1.774 -13.562 -19.094 1 98 94 GLN A C 1
ATOM 726 O O . GLN A 1 94 ? -0.933 -14.297 -18.578 1 98 94 GLN A O 1
ATOM 731 N N . GLN A 1 95 ? -1.744 -12.289 -18.859 1 97.56 95 GLN A N 1
ATOM 732 C CA . GLN A 1 95 ? -0.753 -11.664 -18 1 97.56 95 GLN A CA 1
ATOM 733 C C . GLN A 1 95 ? -0.928 -12.102 -16.547 1 97.56 95 GLN A C 1
ATOM 735 O O . GLN A 1 95 ? 0.052 -12.242 -15.812 1 97.56 95 GLN A O 1
ATOM 740 N N . VAL A 1 96 ? -2.209 -12.289 -16.219 1 98.44 96 VAL A N 1
ATOM 741 C CA . VAL A 1 96 ? -2.479 -12.797 -14.875 1 98.44 96 VAL A CA 1
ATOM 742 C C . VAL A 1 96 ? -1.867 -14.188 -14.711 1 98.44 96 VAL A C 1
ATOM 744 O O . VAL A 1 96 ? -1.183 -14.461 -13.727 1 98.44 96 VAL A O 1
ATOM 747 N N . ASP A 1 97 ? -2.121 -15.031 -15.734 1 98.69 97 ASP A N 1
ATOM 748 C CA . ASP A 1 97 ? -1.586 -16.391 -15.703 1 98.69 97 ASP A CA 1
ATOM 749 C C . ASP A 1 97 ? -0.061 -16.375 -15.625 1 98.69 97 ASP A C 1
ATOM 751 O O . ASP A 1 97 ? 0.531 -17.109 -14.828 1 98.69 97 ASP A O 1
ATOM 755 N N . HIS A 1 98 ? 0.521 -15.562 -16.391 1 98.19 98 HIS A N 1
ATOM 756 C CA . HIS A 1 98 ? 1.977 -15.492 -16.453 1 98.19 98 HIS A CA 1
ATOM 757 C C . HIS A 1 98 ? 2.559 -14.984 -15.133 1 98.19 98 HIS A C 1
ATOM 759 O O . HIS A 1 98 ? 3.588 -15.484 -14.672 1 98.19 98 HIS A O 1
ATOM 765 N N . PHE A 1 99 ? 1.999 -13.992 -14.602 1 98.31 99 PHE A N 1
ATOM 766 C CA . PHE A 1 99 ? 2.43 -13.492 -13.297 1 98.31 99 PHE A CA 1
ATOM 767 C C . PHE A 1 99 ? 2.412 -14.602 -12.258 1 98.31 99 PHE A C 1
ATOM 769 O O . PHE A 1 99 ? 3.393 -14.805 -11.539 1 98.31 99 PHE A O 1
ATOM 776 N N . TYR A 1 100 ? 1.294 -15.25 -12.227 1 98.69 100 TYR A N 1
ATOM 777 C CA . TYR A 1 100 ? 1.113 -16.297 -11.227 1 98.69 100 TYR A CA 1
ATOM 778 C C . TYR A 1 100 ? 2.18 -17.375 -11.375 1 98.69 100 TYR A C 1
ATOM 780 O O . TYR A 1 100 ? 2.824 -17.75 -10.391 1 98.69 100 TYR A O 1
ATOM 788 N N . GLU A 1 101 ? 2.365 -17.812 -12.57 1 98.19 101 GLU A N 1
ATOM 789 C CA . GLU A 1 101 ? 3.367 -18.844 -12.836 1 98.19 101 GLU A CA 1
ATOM 790 C C . GLU A 1 101 ? 4.758 -18.375 -12.414 1 98.19 101 GLU A C 1
ATOM 792 O O . GLU A 1 101 ? 5.496 -19.109 -11.758 1 98.19 101 GLU A O 1
ATOM 797 N N . ASN A 1 102 ? 5.055 -17.203 -12.758 1 97.75 102 ASN A N 1
ATOM 798 C CA . ASN A 1 102 ? 6.355 -16.641 -12.422 1 97.75 102 ASN A CA 1
ATOM 799 C C . ASN A 1 102 ? 6.52 -16.469 -10.914 1 97.75 102 ASN A C 1
ATOM 801 O O . ASN A 1 102 ? 7.602 -16.703 -10.367 1 97.75 102 ASN A O 1
ATOM 805 N N . ALA A 1 103 ? 5.512 -16.062 -10.289 1 98.56 103 ALA A N 1
ATOM 806 C CA . ALA A 1 103 ? 5.551 -15.852 -8.844 1 98.56 103 ALA A CA 1
ATOM 807 C C . ALA A 1 103 ? 5.793 -17.172 -8.109 1 98.56 103 ALA A C 1
ATOM 809 O O . ALA A 1 103 ? 6.629 -17.234 -7.207 1 98.56 103 ALA A O 1
ATOM 810 N N . ILE A 1 104 ? 5.078 -18.156 -8.57 1 98.5 104 ILE A N 1
ATOM 811 C CA . ILE A 1 104 ? 5.227 -19.469 -7.949 1 98.5 104 ILE A CA 1
ATOM 812 C C . ILE A 1 104 ? 6.645 -19.984 -8.18 1 98.5 104 ILE A C 1
ATOM 814 O O . ILE A 1 104 ? 7.301 -20.453 -7.242 1 98.5 104 ILE A O 1
ATOM 818 N N . LYS A 1 105 ? 7.125 -19.828 -9.312 1 97.56 105 LYS A N 1
ATOM 819 C CA . LYS A 1 105 ? 8.484 -20.25 -9.641 1 97.56 105 LYS A CA 1
ATOM 820 C C . LYS A 1 105 ? 9.508 -19.484 -8.82 1 97.56 105 LYS A C 1
ATOM 822 O O . LYS A 1 105 ? 10.57 -20.016 -8.492 1 97.56 105 LYS A O 1
ATOM 827 N N . SER A 1 106 ? 9.164 -18.281 -8.445 1 97.25 106 SER A N 1
ATOM 828 C CA . SER A 1 106 ? 10.078 -17.406 -7.742 1 97.25 106 SER A CA 1
ATOM 829 C C . SER A 1 106 ? 9.969 -17.578 -6.23 1 97.25 106 SER A C 1
ATOM 831 O O . SER A 1 106 ? 10.594 -16.844 -5.465 1 97.25 106 SER A O 1
ATOM 833 N N . GLY A 1 107 ? 9.094 -18.438 -5.793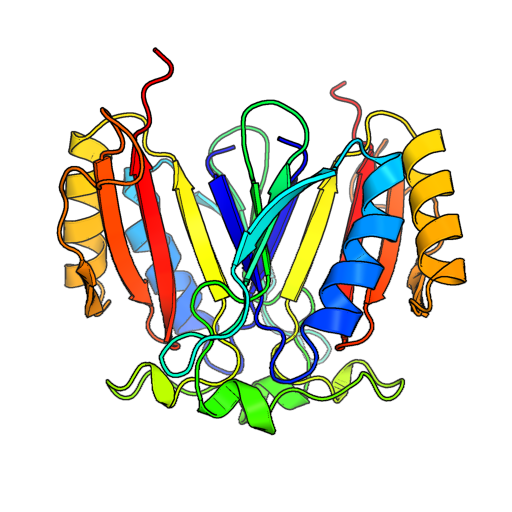 1 96.62 107 GLY A N 1
ATOM 834 C CA . GLY A 1 107 ? 9.094 -18.797 -4.383 1 96.62 107 GLY A CA 1
ATOM 835 C C . GLY A 1 107 ? 7.871 -18.297 -3.641 1 96.62 107 GLY A C 1
ATOM 836 O O . GLY A 1 107 ? 7.754 -18.469 -2.428 1 96.62 107 GLY A O 1
ATOM 837 N N . ALA A 1 108 ? 6.98 -17.656 -4.34 1 98.56 108 ALA A N 1
ATOM 838 C CA . ALA A 1 108 ? 5.73 -17.266 -3.697 1 98.56 108 ALA A CA 1
ATOM 839 C C . ALA A 1 108 ? 4.875 -18.5 -3.371 1 98.56 108 ALA A C 1
ATOM 841 O O . ALA A 1 108 ? 5.094 -19.578 -3.922 1 98.56 108 ALA A O 1
ATOM 842 N N . ARG A 1 109 ? 3.967 -18.281 -2.475 1 98.44 109 ARG A N 1
ATOM 843 C CA . ARG A 1 109 ? 2.996 -19.312 -2.139 1 98.44 109 ARG A CA 1
ATOM 844 C C . ARG A 1 109 ? 1.652 -19.047 -2.805 1 98.44 109 ARG A C 1
ATOM 846 O O . ARG A 1 109 ? 1.21 -17.891 -2.879 1 98.44 109 ARG A O 1
ATOM 853 N N . ASP A 1 110 ? 0.975 -20.109 -3.213 1 98.62 110 ASP A N 1
ATOM 854 C CA . ASP A 1 110 ? -0.364 -20 -3.783 1 98.62 110 ASP A CA 1
ATOM 855 C C . ASP A 1 110 ? -1.356 -19.469 -2.752 1 98.62 110 ASP A C 1
ATOM 857 O O . ASP A 1 110 ? -1.411 -19.953 -1.623 1 98.62 110 ASP A O 1
ATOM 861 N N . ASN A 1 111 ? -2.023 -18.5 -3.166 1 98.31 111 ASN A N 1
ATOM 862 C CA . ASN A 1 111 ? -3.109 -17.969 -2.352 1 98.31 111 ASN A CA 1
ATOM 863 C C . ASN A 1 111 ? -4.391 -17.797 -3.166 1 98.31 111 ASN A C 1
ATOM 865 O O . ASN A 1 111 ? -5.285 -17.047 -2.775 1 98.31 111 ASN A O 1
ATOM 869 N N . GLY A 1 112 ? -4.457 -18.359 -4.34 1 98.38 112 GLY A N 1
ATOM 870 C CA . GLY A 1 112 ? -5.582 -18.328 -5.258 1 98.38 112 GLY A CA 1
ATOM 871 C C . GLY A 1 112 ? -5.164 -18.359 -6.715 1 98.38 112 GLY A C 1
ATOM 872 O O . GLY A 1 112 ? -4.66 -17.359 -7.238 1 98.38 112 GLY A O 1
ATOM 873 N N . LYS A 1 113 ? -5.371 -19.5 -7.375 1 98.81 113 LYS A N 1
ATOM 874 C CA . LYS A 1 113 ? -4.984 -19.688 -8.773 1 98.81 113 LYS A CA 1
ATOM 875 C C . LYS A 1 113 ? -5.75 -18.734 -9.688 1 98.81 113 LYS A C 1
ATOM 877 O O . LYS A 1 113 ? -6.801 -18.219 -9.312 1 98.81 113 LYS A O 1
ATOM 882 N N . PRO A 1 114 ? -5.195 -18.547 -10.875 1 98.81 114 PRO A N 1
ATOM 883 C CA . PRO A 1 114 ? -5.902 -17.672 -11.812 1 98.81 114 PRO A CA 1
ATOM 884 C C . PRO A 1 114 ? -7.32 -18.156 -12.117 1 98.81 114 PRO A C 1
ATOM 886 O O . PRO A 1 114 ? -7.547 -19.359 -12.281 1 98.81 114 PRO A O 1
ATOM 889 N N . GLY A 1 115 ? -8.18 -17.141 -12.117 1 98.5 115 GLY A N 1
ATOM 890 C CA . GLY A 1 115 ? -9.57 -17.453 -12.414 1 98.5 115 GLY A CA 1
ATOM 891 C C . GLY A 1 115 ? -10.516 -16.312 -12.148 1 98.5 115 GLY A C 1
ATOM 892 O O . GLY A 1 115 ? -10.117 -15.289 -11.578 1 98.5 115 GLY A O 1
ATOM 893 N N . LEU A 1 116 ? -11.734 -16.422 -12.555 1 97.75 116 LEU A N 1
ATOM 894 C CA . LEU A 1 116 ? -12.773 -15.438 -12.289 1 97.75 116 LEU A CA 1
ATOM 895 C C . LEU A 1 116 ? -13.148 -15.43 -10.812 1 97.75 116 LEU A C 1
ATOM 897 O O . LEU A 1 116 ? -13.242 -16.484 -10.18 1 97.75 116 LEU A O 1
ATOM 901 N N . ARG A 1 117 ? -13.359 -14.227 -10.32 1 97.31 117 ARG A N 1
ATOM 902 C CA . ARG A 1 117 ? -13.758 -14.062 -8.93 1 97.31 117 ARG A CA 1
ATOM 903 C C . ARG A 1 117 ? -15.18 -13.523 -8.828 1 97.31 117 ARG A C 1
ATOM 905 O O . ARG A 1 117 ? -15.664 -12.859 -9.75 1 97.31 117 ARG A O 1
ATOM 912 N N . PRO A 1 118 ? -15.797 -13.797 -7.723 1 93.38 118 PRO A N 1
ATOM 913 C CA . PRO A 1 118 ? -17.188 -13.367 -7.57 1 93.38 118 PRO A CA 1
ATOM 914 C C . PRO A 1 118 ? -17.312 -11.883 -7.227 1 93.38 118 PRO A C 1
ATOM 916 O O . PRO A 1 118 ? -18.406 -11.406 -6.938 1 93.38 118 PRO A O 1
ATOM 919 N N . TYR A 1 119 ? -16.266 -11.172 -7.277 1 89.44 119 TYR A N 1
ATOM 920 C CA . TYR A 1 119 ? -16.281 -9.75 -6.961 1 89.44 119 TYR A CA 1
ATOM 921 C C . TYR A 1 119 ? -16.891 -8.938 -8.094 1 89.44 119 TYR A C 1
ATOM 923 O O . TYR A 1 119 ? -17.266 -7.777 -7.902 1 89.44 119 TYR A O 1
ATOM 931 N N . GLY A 1 120 ? -16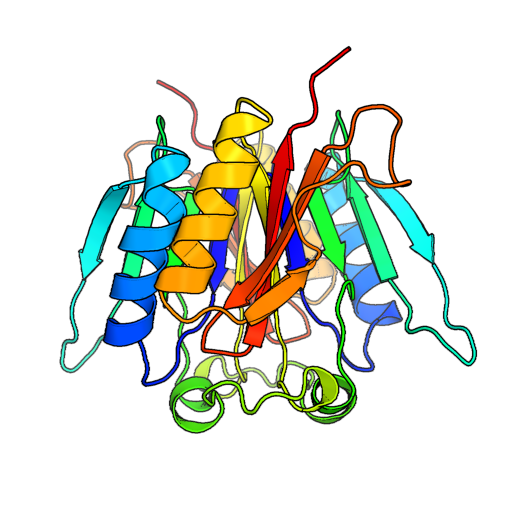.953 -9.477 -9.312 1 86.88 120 GLY A N 1
ATOM 932 C CA . GLY A 1 120 ? -17.484 -8.898 -10.539 1 86.88 120 GLY A CA 1
ATOM 933 C C . GLY A 1 120 ? -17.531 -9.883 -11.688 1 86.88 120 GLY A C 1
ATOM 934 O O . GLY A 1 120 ? -16.828 -10.891 -11.68 1 86.88 120 GLY A O 1
ATOM 935 N N . LYS A 1 121 ? -18.234 -9.594 -12.711 1 89.12 121 LYS A N 1
ATOM 936 C CA . LYS A 1 121 ? -18.5 -10.531 -13.789 1 89.12 121 LYS A CA 1
ATOM 937 C C . LYS A 1 121 ? -17.234 -10.836 -14.586 1 89.12 121 LYS A C 1
ATOM 939 O O . LYS A 1 121 ? -17.047 -11.961 -15.055 1 89.12 121 LYS A O 1
ATOM 944 N N . THR A 1 122 ? -16.328 -9.891 -14.664 1 94.06 122 THR A N 1
ATOM 945 C CA . THR A 1 122 ? -15.141 -10.078 -15.5 1 94.06 122 THR A CA 1
ATOM 946 C C . THR A 1 122 ? -13.867 -9.977 -14.656 1 94.06 122 THR A C 1
ATOM 948 O O . THR A 1 122 ? -12.773 -9.812 -15.203 1 94.06 122 THR A O 1
ATOM 951 N N . TYR A 1 123 ? -14.062 -10.062 -13.398 1 96.69 123 TYR A N 1
ATOM 952 C CA . TYR A 1 123 ? -12.938 -9.945 -12.477 1 96.69 123 TYR A CA 1
ATOM 953 C C . TYR A 1 123 ? -12.07 -11.203 -12.508 1 96.69 123 TYR A C 1
ATOM 955 O O . TYR A 1 123 ? -12.375 -12.18 -11.82 1 96.69 123 TYR A O 1
ATOM 963 N N . TYR A 1 124 ? -11.023 -11.211 -13.297 1 98.44 124 TYR A N 1
ATOM 964 C CA . TYR A 1 124 ? -10.07 -12.312 -13.391 1 98.44 124 TYR A CA 1
ATOM 965 C C . TYR A 1 124 ? -8.797 -12.008 -12.617 1 98.44 124 TYR A C 1
ATO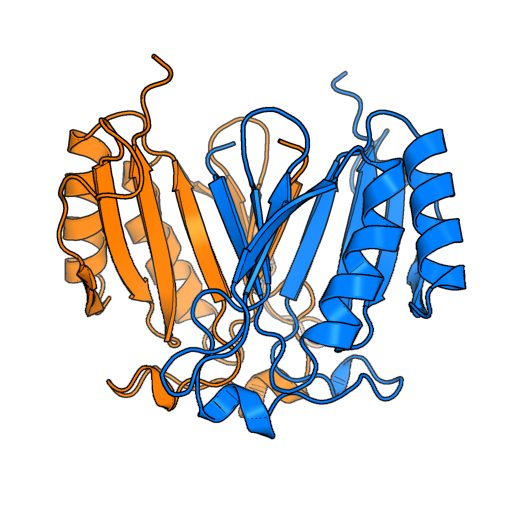M 967 O O . TYR A 1 124 ? -8.117 -11.016 -12.891 1 98.44 124 TYR A O 1
ATOM 975 N N . ALA A 1 125 ? -8.477 -12.875 -11.594 1 98.75 125 ALA A N 1
ATOM 976 C CA . ALA A 1 125 ? -7.379 -12.508 -10.711 1 98.75 125 ALA A CA 1
ATOM 977 C C . ALA A 1 125 ? -6.621 -13.742 -10.227 1 98.75 125 ALA A C 1
ATOM 979 O O . ALA A 1 125 ? -7.098 -14.867 -10.383 1 98.75 125 ALA A O 1
ATOM 980 N N . ALA A 1 126 ? -5.473 -13.555 -9.727 1 98.81 126 ALA A N 1
ATOM 981 C CA . ALA A 1 126 ? -4.668 -14.516 -8.977 1 98.81 126 ALA A CA 1
ATOM 982 C C . ALA A 1 126 ? -4.059 -13.875 -7.738 1 98.81 126 ALA A C 1
ATOM 984 O O . ALA A 1 126 ? -3.859 -12.656 -7.691 1 98.81 126 ALA A O 1
ATOM 985 N N . PHE A 1 127 ? -3.787 -14.719 -6.758 1 98.75 127 PHE A N 1
ATOM 986 C CA . PHE A 1 127 ? -3.246 -14.289 -5.477 1 98.75 127 PHE A CA 1
ATOM 987 C C . PHE A 1 127 ? -2.055 -15.148 -5.07 1 98.75 127 PHE A C 1
ATOM 989 O O . PHE A 1 127 ? -2.105 -16.375 -5.172 1 98.75 127 PHE A O 1
ATOM 996 N N . VAL A 1 128 ? -1.059 -14.477 -4.609 1 98.75 128 VAL A N 1
ATOM 997 C CA . VAL A 1 128 ? 0.082 -15.188 -4.039 1 98.75 128 VAL A CA 1
ATOM 998 C C . VAL A 1 128 ? 0.521 -14.5 -2.748 1 98.75 128 VAL A C 1
ATOM 1000 O O . VAL A 1 128 ? 0.149 -13.352 -2.49 1 98.75 128 VAL A O 1
ATOM 1003 N N . ILE A 1 129 ? 1.217 -15.195 -1.933 1 98.75 129 ILE A N 1
ATOM 1004 C CA . ILE A 1 129 ? 1.879 -14.648 -0.755 1 98.75 129 ILE A CA 1
ATOM 1005 C C . ILE A 1 129 ? 3.367 -14.453 -1.043 1 98.75 129 ILE A C 1
ATOM 1007 O O . ILE A 1 129 ? 4.055 -15.398 -1.438 1 98.75 129 ILE A O 1
ATOM 1011 N N . ASP A 1 130 ? 3.844 -13.273 -0.893 1 98.75 130 ASP A N 1
ATOM 1012 C CA . ASP A 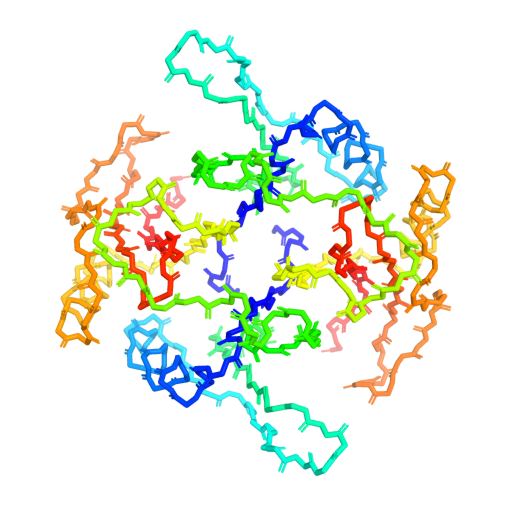1 130 ? 5.258 -13.023 -1.164 1 98.75 130 ASP A CA 1
ATOM 1013 C C . ASP A 1 130 ? 6.137 -13.578 -0.044 1 98.75 130 ASP A C 1
ATOM 1015 O O . ASP A 1 130 ? 5.629 -14.109 0.946 1 98.75 130 ASP A O 1
ATOM 1019 N N . PRO A 1 131 ? 7.43 -13.516 -0.094 1 98.44 131 PRO A N 1
ATOM 1020 C CA . PRO A 1 131 ? 8.328 -14.188 0.842 1 98.44 131 PRO A CA 1
ATOM 1021 C C . PRO A 1 131 ? 8.188 -13.68 2.273 1 98.44 131 PRO A C 1
ATOM 1023 O O . PRO A 1 131 ? 8.641 -14.328 3.215 1 98.44 131 PRO A O 1
ATOM 1026 N N . LEU A 1 132 ? 7.602 -12.477 2.426 1 98 132 LEU A N 1
ATOM 1027 C CA . LEU A 1 132 ? 7.488 -11.914 3.768 1 98 132 LEU A CA 1
ATOM 1028 C C . LEU A 1 132 ? 6.055 -12 4.277 1 98 132 LEU A C 1
ATOM 1030 O O . LEU A 1 132 ? 5.75 -11.516 5.367 1 98 132 LEU A O 1
ATOM 1034 N N . GLY A 1 133 ? 5.18 -12.523 3.434 1 98 133 GLY A N 1
ATOM 1035 C CA . GLY A 1 133 ? 3.84 -12.797 3.932 1 98 133 GLY A CA 1
ATOM 1036 C C . GLY A 1 133 ? 2.805 -11.805 3.428 1 98 133 GLY A C 1
ATOM 1037 O O . GLY A 1 133 ? 1.642 -11.859 3.832 1 98 133 GLY A O 1
ATOM 1038 N N . ASN A 1 134 ? 3.143 -10.859 2.588 1 98.44 134 ASN A N 1
ATOM 1039 C CA . ASN A 1 134 ? 2.17 -9.953 1.987 1 98.44 134 ASN A CA 1
ATOM 1040 C C . ASN A 1 134 ? 1.285 -10.672 0.972 1 98.44 134 ASN A C 1
ATOM 1042 O O . ASN A 1 134 ? 1.756 -11.547 0.242 1 98.44 134 ASN A O 1
ATOM 1046 N N . ASN A 1 135 ? 0.03 -10.297 0.938 1 98.38 135 ASN A N 1
ATOM 1047 C CA . ASN A 1 135 ? -0.917 -10.812 -0.042 1 98.38 135 ASN A CA 1
ATOM 1048 C C . ASN A 1 135 ? -0.883 -10.008 -1.338 1 98.38 135 ASN A C 1
ATOM 1050 O O . ASN A 1 135 ? -1.334 -8.867 -1.375 1 98.38 135 ASN A O 1
ATOM 1054 N N . ILE A 1 136 ? -0.399 -10.609 -2.398 1 98.69 136 ILE A N 1
ATOM 1055 C CA . ILE A 1 136 ? -0.232 -9.922 -3.676 1 98.69 136 ILE A CA 1
ATOM 1056 C C . ILE A 1 136 ? -1.276 -10.422 -4.672 1 98.69 136 ILE A C 1
ATOM 1058 O O . ILE A 1 136 ? -1.412 -11.633 -4.883 1 98.69 136 ILE A O 1
ATOM 1062 N N . GLU A 1 137 ? -1.919 -9.508 -5.242 1 98.75 137 GLU A N 1
ATOM 1063 C CA . GLU A 1 137 ? -2.955 -9.789 -6.23 1 98.75 137 GLU A CA 1
ATOM 1064 C C . GLU A 1 137 ? -2.602 -9.195 -7.59 1 98.75 137 GLU A C 1
ATOM 1066 O O . GLU A 1 137 ? -2.055 -8.086 -7.664 1 98.75 137 GLU A O 1
ATOM 1071 N N . VAL A 1 138 ? -2.854 -9.922 -8.602 1 98.56 138 VAL A N 1
ATOM 1072 C CA . VAL A 1 138 ? -2.896 -9.391 -9.953 1 98.56 138 VAL A CA 1
ATOM 1073 C C . VAL A 1 138 ? -4.297 -9.57 -10.539 1 98.56 138 VAL A C 1
ATOM 1075 O O . VAL A 1 138 ? -4.898 -10.641 -10.391 1 98.56 138 VAL A O 1
ATOM 1078 N N . VAL A 1 139 ? -4.781 -8.516 -11.195 1 97.88 139 VAL A N 1
ATOM 1079 C CA . VAL A 1 139 ? -6.184 -8.555 -11.602 1 97.88 139 VAL A CA 1
ATOM 1080 C C . VAL A 1 139 ? -6.328 -7.977 -13.008 1 97.88 139 VAL A C 1
ATOM 1082 O O . VAL A 1 139 ? -5.648 -7.012 -13.367 1 97.88 139 VAL A O 1
ATOM 1085 N N . HIS A 1 140 ? -7.133 -8.562 -13.766 1 97.56 140 HIS A N 1
ATOM 1086 C CA . HIS A 1 140 ? -7.605 -8.055 -15.047 1 97.56 140 HIS A CA 1
ATOM 1087 C C . HIS A 1 140 ? -9.094 -7.738 -15 1 97.56 140 HIS A C 1
ATOM 1089 O O . HIS A 1 140 ? -9.922 -8.641 -14.828 1 97.56 140 HIS A O 1
ATOM 1095 N N . LEU A 1 141 ? -9.375 -6.484 -15.086 1 91.75 141 LEU A N 1
ATOM 1096 C CA . LEU A 1 141 ? -10.742 -5.988 -15.102 1 91.75 141 LEU A CA 1
ATOM 1097 C C . LEU A 1 141 ? -11.008 -5.176 -16.375 1 91.75 141 LEU A C 1
ATOM 1099 O O . LEU A 1 141 ? -10.82 -3.957 -16.375 1 91.75 141 LEU A O 1
ATOM 1103 N N . PRO A 1 142 ? -11.461 -5.871 -17.312 1 82.19 142 PRO A N 1
ATOM 1104 C CA . PRO A 1 142 ? -11.734 -5.102 -18.531 1 82.19 142 PRO A CA 1
ATOM 1105 C C . PRO A 1 142 ? -12.812 -4.035 -18.328 1 82.19 142 PRO A C 1
ATOM 1107 O O . PRO A 1 142 ? -13.719 -4.219 -17.516 1 82.19 142 PRO A O 1
ATOM 1110 N N . ARG A 1 143 ? -12.445 -2.889 -18.469 1 61.06 143 ARG A N 1
ATOM 1111 C CA . ARG A 1 143 ? -13.484 -1.864 -18.422 1 61.06 143 ARG A CA 1
ATOM 1112 C C . ARG A 1 143 ? -14.562 -2.135 -19.469 1 61.06 143 ARG A C 1
ATOM 1114 O O . ARG A 1 143 ? -14.25 -2.387 -20.641 1 61.06 143 ARG A O 1
ATOM 1121 N N . VAL A 1 144 ? -15.711 -2.719 -18.891 1 44.91 144 VAL A N 1
ATOM 1122 C CA . VAL A 1 144 ? -16.812 -2.895 -19.828 1 44.91 144 VAL A CA 1
ATOM 1123 C C . VAL A 1 144 ? -17.328 -1.531 -20.281 1 44.91 144 VAL A C 1
ATOM 1125 O O . VAL A 1 144 ? -17.375 -0.583 -19.5 1 44.91 144 VAL A O 1
ATOM 1128 N N . MET B 1 1 ? -0.673 3.594 -14.398 1 73.31 1 MET B N 1
ATOM 1129 C CA . MET B 1 1 ? 0.171 2.869 -13.453 1 73.31 1 MET B CA 1
ATOM 1130 C C . MET B 1 1 ? -0.544 1.629 -12.922 1 73.31 1 MET B C 1
ATOM 1132 O O . MET B 1 1 ? -1.731 1.684 -12.602 1 73.31 1 MET B O 1
ATOM 1136 N N . PRO B 1 2 ? 0.156 0.521 -12.906 1 87.75 2 PRO B N 1
ATOM 1137 C CA . PRO B 1 2 ? -0.594 -0.725 -12.719 1 87.75 2 PRO B CA 1
ATOM 1138 C C . PRO B 1 2 ? -0.94 -0.996 -11.258 1 87.75 2 PRO B C 1
ATOM 1140 O O . PRO B 1 2 ? -1.555 -2.018 -10.945 1 87.75 2 PRO B O 1
ATOM 1143 N N . LEU B 1 3 ? -0.477 -0.141 -10.406 1 94.25 3 LEU B N 1
ATOM 1144 C CA . LEU B 1 3 ? -0.939 -0.32 -9.039 1 94.25 3 LEU B CA 1
ATOM 1145 C C . LEU B 1 3 ? -2.449 -0.128 -8.945 1 94.25 3 LEU B C 1
ATOM 1147 O O . LEU B 1 3 ? -2.969 0.932 -9.305 1 94.25 3 LEU B O 1
ATOM 1151 N N . ASN B 1 4 ? -3.092 -1.149 -8.5 1 95.38 4 ASN B N 1
ATOM 1152 C CA . ASN B 1 4 ? -4.551 -1.152 -8.523 1 95.38 4 ASN B CA 1
ATOM 1153 C C . ASN B 1 4 ? -5.137 -0.72 -7.18 1 95.38 4 ASN B C 1
ATOM 1155 O O . ASN B 1 4 ? -5.902 0.244 -7.113 1 95.38 4 ASN B O 1
ATOM 1159 N N . HIS B 1 5 ? -4.848 -1.472 -6.145 1 97.25 5 HIS B N 1
ATOM 1160 C CA . HIS B 1 5 ? -5.309 -1.092 -4.812 1 97.25 5 HIS B CA 1
ATOM 1161 C C . HIS B 1 5 ? -4.395 -1.656 -3.732 1 97.25 5 HIS B C 1
ATOM 1163 O O . HIS B 1 5 ? -3.576 -2.539 -4.004 1 97.25 5 HIS B O 1
ATOM 1169 N N . VAL B 1 6 ? -4.535 -1.055 -2.588 1 98.31 6 VAL B N 1
ATOM 1170 C CA . VAL B 1 6 ? -3.746 -1.447 -1.425 1 98.31 6 VAL B CA 1
ATOM 1171 C C . VAL B 1 6 ? -4.641 -1.504 -0.189 1 98.31 6 VAL B C 1
ATOM 1173 O O . VAL B 1 6 ? -5.605 -0.742 -0.076 1 98.31 6 VAL B O 1
ATOM 1176 N N . SER B 1 7 ? -4.348 -2.414 0.643 1 98.56 7 SER B N 1
ATOM 1177 C CA . SER B 1 7 ? -4.93 -2.43 1.98 1 98.56 7 SER B CA 1
ATOM 1178 C C . SER B 1 7 ? -3.848 -2.469 3.055 1 98.56 7 SER B C 1
ATOM 1180 O O . SER B 1 7 ? -2.887 -3.234 2.945 1 98.56 7 SER B O 1
ATOM 1182 N N . ILE B 1 8 ? -4.023 -1.7 4.023 1 98.38 8 ILE B N 1
ATOM 1183 C CA . ILE B 1 8 ? -3.08 -1.734 5.137 1 98.38 8 ILE B CA 1
ATOM 1184 C C . ILE B 1 8 ? -3.756 -2.338 6.367 1 98.38 8 ILE B C 1
ATOM 1186 O O . ILE B 1 8 ? -4.969 -2.207 6.543 1 98.38 8 ILE B O 1
ATOM 1190 N N . PRO B 1 9 ? -2.984 -3.027 7.141 1 96.75 9 PRO B N 1
ATOM 1191 C CA . PRO B 1 9 ? -3.527 -3.566 8.391 1 96.75 9 PRO B CA 1
ATOM 1192 C C . PRO B 1 9 ? -3.797 -2.482 9.43 1 96.75 9 PRO B C 1
ATOM 1194 O O . PRO B 1 9 ? -3.146 -1.436 9.422 1 96.75 9 PRO B O 1
ATOM 1197 N N . VAL B 1 10 ? -4.746 -2.768 10.336 1 97.06 10 VAL B N 1
ATOM 1198 C CA . VAL B 1 10 ? -5.121 -1.74 11.305 1 97.06 10 VAL B CA 1
ATOM 1199 C C . VAL B 1 10 ? -5.199 -2.35 12.703 1 97.06 10 VAL B C 1
ATOM 1201 O O . VAL B 1 10 ? -5.484 -1.65 13.68 1 97.06 10 VAL B O 1
ATOM 1204 N N . GLY B 1 11 ? -4.973 -3.654 12.82 1 93.81 11 GLY B N 1
ATOM 1205 C CA . GLY B 1 11 ? -5.031 -4.324 14.109 1 93.81 11 GLY B CA 1
ATOM 1206 C C . GLY B 1 11 ? -6.352 -4.125 14.828 1 93.81 11 GLY B C 1
ATOM 1207 O O . GLY B 1 11 ? -7.418 -4.363 14.25 1 93.81 11 GLY B O 1
ATOM 1208 N N . ARG B 1 12 ? -6.266 -3.643 16.109 1 94.44 12 ARG B N 1
ATOM 1209 C CA . ARG B 1 12 ? -7.457 -3.416 16.922 1 94.44 12 ARG B CA 1
ATOM 1210 C C . ARG B 1 12 ? -7.988 -2 16.734 1 94.44 12 ARG B C 1
ATOM 1212 O O . ARG B 1 12 ? -8.883 -1.565 17.453 1 94.44 12 ARG B O 1
ATOM 1219 N N . HIS B 1 13 ? -7.508 -1.307 15.812 1 97 13 HIS B N 1
ATOM 1220 C CA . HIS B 1 13 ? -7.766 0.126 15.727 1 97 13 HIS B CA 1
ATOM 1221 C C . HIS B 1 13 ? -8.617 0.458 14.508 1 97 13 HIS B C 1
ATOM 1223 O O . HIS B 1 13 ? -8.516 1.552 13.945 1 97 13 HIS B O 1
ATOM 1229 N N . TYR B 1 14 ? -9.445 -0.417 14.086 1 96.62 14 TYR B N 1
ATOM 1230 C CA . TYR B 1 14 ? -10.203 -0.277 12.844 1 96.62 14 TYR B CA 1
ATOM 1231 C C . TYR B 1 14 ? -11.047 0.991 12.867 1 96.62 14 TYR B C 1
ATOM 1233 O O . TYR B 1 14 ? -10.953 1.823 11.961 1 96.62 14 TYR B O 1
ATOM 1241 N N . THR B 1 15 ? -11.828 1.152 13.883 1 96.94 15 THR B N 1
ATOM 1242 C CA . THR B 1 15 ? -12.766 2.271 13.93 1 96.94 15 THR B CA 1
ATOM 1243 C C . THR B 1 15 ? -12.016 3.602 13.891 1 96.94 15 THR B C 1
ATOM 1245 O O . THR B 1 15 ? -12.398 4.516 13.164 1 96.94 15 THR B O 1
ATOM 1248 N N . ARG B 1 16 ? -11.016 3.688 14.633 1 97.62 16 ARG B N 1
ATOM 1249 C CA . ARG B 1 16 ? -10.203 4.902 14.664 1 97.62 16 ARG B CA 1
ATOM 1250 C C . ARG B 1 16 ? -9.625 5.211 13.289 1 97.62 16 ARG B C 1
ATOM 1252 O O . ARG B 1 16 ? -9.664 6.359 12.836 1 97.62 16 ARG B O 1
ATOM 1259 N N . MET B 1 17 ? -9.117 4.211 12.672 1 98.25 17 MET B N 1
ATOM 1260 C CA . MET B 1 17 ? -8.469 4.402 11.375 1 98.25 17 MET B CA 1
ATOM 1261 C C . MET B 1 17 ? -9.5 4.715 10.297 1 98.25 17 MET B C 1
ATOM 1263 O O . MET B 1 17 ? -9.25 5.543 9.422 1 98.25 17 MET B O 1
ATOM 1267 N N . ARG B 1 18 ? -10.609 4.02 10.344 1 98.06 18 ARG B N 1
ATOM 1268 C CA . ARG B 1 18 ? -11.695 4.34 9.422 1 98.06 18 ARG B CA 1
ATOM 1269 C C . ARG B 1 18 ? -12.086 5.812 9.523 1 98.06 18 ARG B C 1
ATOM 1271 O O . ARG B 1 18 ? -12.188 6.504 8.508 1 98.06 18 ARG B O 1
ATOM 1278 N N . ASP B 1 19 ? -12.266 6.297 10.719 1 98.12 19 ASP B N 1
ATOM 1279 C CA . ASP B 1 19 ? -12.68 7.684 10.93 1 98.12 19 ASP B CA 1
ATOM 1280 C C . ASP B 1 19 ? -11.594 8.656 10.484 1 98.12 19 ASP B C 1
ATOM 1282 O O . ASP B 1 19 ? -11.891 9.68 9.859 1 98.12 19 ASP B O 1
ATOM 1286 N N . PHE B 1 20 ? -10.43 8.359 10.789 1 98.69 20 PHE B N 1
ATOM 1287 C CA . PHE B 1 20 ? -9.289 9.18 10.391 1 98.69 20 PHE B CA 1
ATOM 1288 C C . PHE B 1 20 ? -9.234 9.336 8.875 1 98.69 20 PHE B C 1
ATOM 1290 O O . PHE B 1 20 ? -9.234 10.461 8.367 1 98.69 20 PHE B O 1
ATOM 1297 N N . TYR B 1 21 ? -9.258 8.234 8.156 1 98.56 21 TYR B N 1
ATOM 1298 C CA . TYR B 1 21 ? -9.078 8.297 6.707 1 98.56 21 TYR B CA 1
ATOM 1299 C C . TYR B 1 21 ? -10.328 8.836 6.023 1 98.56 21 TYR B C 1
ATOM 1301 O O . TYR B 1 21 ? -10.242 9.461 4.965 1 98.56 21 TYR B O 1
ATOM 1309 N N . THR B 1 22 ? -11.5 8.602 6.594 1 97.69 22 THR B N 1
ATOM 1310 C CA . THR B 1 22 ? -12.695 9.25 6.074 1 97.69 22 THR B CA 1
ATOM 1311 C C . THR B 1 22 ? -12.531 10.766 6.055 1 97.69 22 THR B C 1
ATOM 1313 O O . THR B 1 22 ? -12.891 11.43 5.078 1 97.69 22 THR B O 1
ATOM 1316 N N . SER B 1 23 ? -11.969 11.242 7.086 1 96.75 23 SER B N 1
ATOM 1317 C CA . SER B 1 23 ? -11.789 12.688 7.215 1 96.75 23 SER B CA 1
ATOM 1318 C C . SER B 1 23 ? -10.664 13.18 6.309 1 96.75 23 SER B C 1
ATOM 1320 O O . SER B 1 23 ? -10.859 14.117 5.527 1 96.75 23 SER B O 1
ATOM 1322 N N . VAL B 1 24 ? -9.539 12.578 6.336 1 97.25 24 VAL B N 1
ATOM 1323 C CA . VAL B 1 24 ? -8.336 13.164 5.77 1 97.25 24 VAL B CA 1
ATOM 1324 C C . VAL B 1 24 ? -8.344 13 4.25 1 97.25 24 VAL B C 1
ATOM 1326 O O . VAL B 1 24 ? -7.684 13.758 3.537 1 97.25 24 VAL B O 1
ATOM 1329 N N . LEU B 1 25 ? -9.094 12.055 3.736 1 97.31 25 LEU B N 1
ATOM 1330 C CA . LEU B 1 25 ? -9.078 11.812 2.297 1 97.31 25 LEU B CA 1
ATOM 1331 C C . LEU B 1 25 ? -10.18 12.594 1.601 1 97.31 25 LEU B C 1
ATOM 1333 O O . LEU B 1 25 ? -10.195 12.703 0.372 1 97.31 25 LEU B O 1
ATOM 1337 N N . LYS B 1 26 ? -11.031 13.188 2.34 1 95.31 26 LYS B N 1
ATOM 1338 C CA . LYS B 1 26 ? -12.156 13.93 1.787 1 95.31 26 LYS B CA 1
ATOM 1339 C C . LYS B 1 26 ? -11.68 15.023 0.832 1 95.31 26 LYS B C 1
ATOM 1341 O O . LYS B 1 26 ? -12.211 15.164 -0.271 1 95.31 26 LYS B O 1
ATOM 1346 N N . PRO B 1 27 ? -10.688 15.758 1.186 1 95.25 27 PRO B N 1
ATOM 1347 C CA . PRO B 1 27 ? -10.234 16.828 0.287 1 95.25 27 PRO B CA 1
ATOM 1348 C C . PRO B 1 27 ? -9.766 16.297 -1.067 1 95.25 27 PRO B C 1
ATOM 1350 O O . PRO B 1 27 ? -9.664 17.062 -2.031 1 95.25 27 PRO B O 1
ATOM 1353 N N . LEU B 1 28 ? -9.484 15.031 -1.1 1 96.12 28 LEU B N 1
ATOM 1354 C CA . LEU B 1 28 ? -8.984 14.43 -2.332 1 96.12 28 LEU B CA 1
ATOM 1355 C C . LEU B 1 28 ? -10.117 13.805 -3.135 1 96.12 28 LEU B C 1
ATOM 1357 O O . LEU B 1 28 ? -9.883 13.18 -4.172 1 96.12 28 LEU B O 1
ATOM 1361 N N . GLY B 1 29 ? -11.297 13.844 -2.574 1 95.19 29 GLY B N 1
ATOM 1362 C CA . GLY B 1 29 ? -12.461 13.352 -3.291 1 95.19 29 GLY B CA 1
ATOM 1363 C C . GLY B 1 29 ? -12.82 11.922 -2.932 1 95.19 29 GLY B C 1
ATOM 1364 O O . GLY B 1 29 ? -13.68 11.312 -3.572 1 95.19 29 GLY B O 1
ATOM 1365 N N . TYR B 1 30 ? -12.188 11.406 -1.914 1 97.06 30 TYR B N 1
ATOM 1366 C CA . TYR B 1 30 ? -12.492 10.039 -1.491 1 97.06 30 TYR B CA 1
ATOM 1367 C C . TYR B 1 30 ? -13.781 10 -0.67 1 97.06 30 TYR B C 1
ATOM 1369 O O . TYR B 1 30 ? -14.117 10.969 0.01 1 97.06 30 TYR B O 1
ATOM 1377 N N . SER B 1 31 ? -14.414 8.891 -0.801 1 96.62 31 SER B N 1
ATOM 1378 C CA . SER B 1 31 ? -15.531 8.523 0.064 1 96.62 31 SER B CA 1
ATOM 1379 C C . SER B 1 31 ? -15.484 7.043 0.425 1 96.62 31 SER B C 1
ATOM 1381 O O . SER B 1 31 ? -14.781 6.262 -0.221 1 96.62 31 SER B O 1
ATOM 1383 N N . LEU B 1 32 ? -16.188 6.719 1.475 1 96.88 32 LEU B N 1
ATOM 1384 C CA . LEU B 1 32 ? -16.328 5.312 1.832 1 96.88 32 LEU B CA 1
ATOM 1385 C C . LEU B 1 32 ? -17.078 4.547 0.752 1 96.88 32 LEU B C 1
ATOM 1387 O O . LEU B 1 32 ? -18.203 4.93 0.387 1 96.88 32 LEU B O 1
ATOM 1391 N N . TYR B 1 33 ? -16.516 3.564 0.272 1 96.25 33 TYR B N 1
ATOM 1392 C CA . TYR B 1 33 ? -17.109 2.736 -0.772 1 96.25 33 TYR B CA 1
ATOM 1393 C C . TYR B 1 33 ? -17.953 1.62 -0.168 1 96.25 33 TYR B C 1
ATOM 1395 O O . TYR B 1 33 ? -19.109 1.434 -0.55 1 96.25 33 TYR B O 1
ATOM 1403 N N . MET B 1 34 ? -17.328 0.937 0.742 1 95.81 34 MET B N 1
ATOM 1404 C CA . MET B 1 34 ? -18.016 -0.142 1.447 1 95.81 34 MET B CA 1
ATOM 1405 C C . MET B 1 34 ? -17.359 -0.418 2.795 1 95.81 34 MET B C 1
ATOM 1407 O O . MET B 1 34 ? -16.203 -0.041 3.014 1 95.81 34 MET B O 1
ATOM 1411 N N . GLU B 1 35 ? -18.125 -1.053 3.631 1 96.62 35 GLU B N 1
ATOM 1412 C CA . GLU B 1 35 ? -17.672 -1.451 4.957 1 96.62 35 GLU B CA 1
ATOM 1413 C C . GLU B 1 35 ? -18.281 -2.785 5.379 1 96.62 35 GLU B C 1
ATOM 1415 O O . GLU B 1 35 ? -19.469 -3.029 5.156 1 96.62 35 GLU B O 1
ATOM 1420 N N . LYS B 1 36 ? -17.438 -3.566 5.801 1 94.44 36 LYS B N 1
ATOM 1421 C CA . LYS B 1 36 ? -17.859 -4.805 6.445 1 94.44 36 LYS B CA 1
ATOM 1422 C C . LYS B 1 36 ? -17.484 -4.816 7.922 1 94.44 36 LYS B C 1
ATOM 1424 O O . LYS B 1 36 ? -16.312 -4.652 8.266 1 94.44 36 LYS B O 1
ATOM 1429 N N . LEU B 1 37 ? -18.422 -4.996 8.703 1 88.75 37 LEU B N 1
ATOM 1430 C CA . LEU B 1 37 ? -18.188 -4.957 10.141 1 88.75 37 LEU B CA 1
ATOM 1431 C C . LEU B 1 37 ? -17.844 -6.344 10.68 1 88.75 37 LEU B C 1
ATOM 1433 O O . LEU B 1 37 ? -17.953 -7.34 9.953 1 88.75 37 LEU B O 1
ATOM 1437 N N . ASP B 1 38 ? -17.438 -6.297 11.867 1 82.31 38 ASP B N 1
ATOM 1438 C CA . ASP B 1 38 ? -17 -7.523 12.531 1 82.31 38 ASP B CA 1
ATOM 1439 C C . ASP B 1 38 ? -18.156 -8.531 12.617 1 82.31 38 ASP B C 1
ATOM 1441 O O . ASP B 1 38 ? -19.281 -8.156 12.922 1 82.31 38 ASP B O 1
ATOM 1445 N N . THR B 1 39 ? -17.672 -9.656 12.289 1 78.25 39 THR B N 1
ATOM 1446 C CA . THR B 1 39 ? -18.5 -10.82 12.562 1 78.25 39 THR B CA 1
ATOM 1447 C C . THR B 1 39 ? -17.719 -11.875 13.336 1 78.25 39 THR B C 1
ATOM 1449 O O . THR B 1 39 ? -16.5 -11.758 13.492 1 78.25 39 THR B O 1
ATOM 1452 N N . PRO B 1 40 ? -18.375 -12.68 13.922 1 73.88 40 PRO B N 1
ATOM 1453 C CA . PRO B 1 40 ? -17.625 -13.742 14.609 1 73.88 40 PRO B CA 1
ATOM 1454 C C . PRO B 1 40 ? -16.578 -14.383 13.711 1 73.88 40 PRO B C 1
ATOM 1456 O O . PRO B 1 40 ? -15.57 -14.906 14.211 1 73.88 40 PRO B O 1
ATOM 1459 N N . ASN B 1 41 ? -16.688 -14.242 12.523 1 75.38 41 ASN B N 1
ATOM 1460 C CA . ASN B 1 41 ? -15.805 -14.969 11.617 1 75.38 41 ASN B 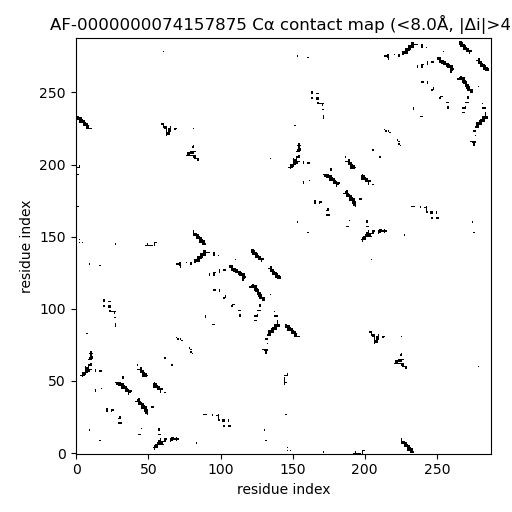CA 1
ATOM 1461 C C . ASN B 1 41 ? -15 -14.008 10.734 1 75.38 41 ASN B C 1
ATOM 1463 O O . ASN B 1 41 ? -14.336 -14.438 9.797 1 75.38 41 ASN B O 1
ATOM 1467 N N . SER B 1 42 ? -15.258 -12.688 11.008 1 81.25 42 SER B N 1
ATOM 1468 C CA . SER B 1 42 ? -14.555 -11.789 10.102 1 81.25 42 SER B CA 1
ATOM 1469 C C . SER B 1 42 ? -14.102 -10.523 10.82 1 81.25 42 SER B C 1
ATOM 1471 O O . SER B 1 42 ? -14.805 -10.023 11.711 1 81.25 42 SER B O 1
ATOM 1473 N N . ARG B 1 43 ? -13.031 -10.125 10.43 1 91.56 43 ARG B N 1
ATOM 1474 C CA . ARG B 1 43 ? -12.516 -8.852 10.914 1 91.56 43 ARG B CA 1
ATOM 1475 C C . ARG B 1 43 ? -13.047 -7.688 10.078 1 91.56 43 ARG B C 1
ATOM 1477 O O . ARG B 1 43 ? -13.328 -7.852 8.891 1 91.56 43 ARG B O 1
ATOM 1484 N N . PRO B 1 44 ? -13.211 -6.562 10.727 1 95.12 44 PRO B N 1
ATOM 1485 C CA . PRO B 1 44 ? -13.781 -5.445 9.969 1 95.12 44 PRO B CA 1
ATOM 1486 C C . PRO B 1 44 ? -12.844 -4.934 8.875 1 95.12 44 PRO B C 1
ATOM 1488 O O . PRO B 1 44 ? -11.625 -5.02 9.016 1 95.12 44 PRO B O 1
ATOM 1491 N N . LEU B 1 45 ? -13.469 -4.438 7.844 1 96.94 45 LEU B N 1
ATOM 1492 C CA . LEU B 1 45 ? -12.727 -3.838 6.738 1 96.94 45 LEU B CA 1
ATOM 1493 C C . LEU B 1 45 ? -13.57 -2.777 6.035 1 96.94 45 LEU B C 1
ATOM 1495 O O . LEU B 1 45 ? -14.797 -2.754 6.18 1 96.94 45 LEU B O 1
ATOM 1499 N N . CYS B 1 46 ? -12.883 -1.859 5.312 1 97.94 46 CYS B N 1
ATOM 1500 C CA . CYS B 1 46 ? -13.57 -0.896 4.461 1 97.94 46 CYS B CA 1
ATOM 1501 C C . CYS B 1 46 ? -12.688 -0.462 3.297 1 97.94 46 CYS B C 1
ATOM 1503 O O . CYS B 1 46 ? -11.469 -0.643 3.336 1 97.94 46 CYS B O 1
ATOM 1505 N N . GLY B 1 47 ? -13.359 0.027 2.281 1 97.75 47 GLY B N 1
ATOM 1506 C CA . GLY B 1 47 ? -12.68 0.565 1.112 1 97.75 47 GLY B CA 1
ATOM 1507 C C . GLY B 1 47 ? -13.055 2.004 0.812 1 97.75 47 GLY B C 1
ATOM 1508 O O . GLY B 1 47 ? -14.188 2.422 1.076 1 97.75 47 GLY B O 1
ATOM 1509 N N . PHE B 1 48 ? -12.086 2.719 0.333 1 98.31 48 PHE B N 1
ATOM 1510 C CA . PHE B 1 48 ? -12.289 4.102 -0.087 1 98.31 48 PHE B CA 1
ATOM 1511 C C . PHE B 1 48 ? -12.117 4.238 -1.595 1 98.31 48 PHE B C 1
ATOM 1513 O O . PHE B 1 48 ? -11.297 3.543 -2.197 1 98.31 48 PHE B O 1
ATOM 1520 N N . GLN B 1 49 ? -12.836 5.152 -2.15 1 96.44 49 GLN B N 1
ATOM 1521 C CA . GLN B 1 49 ? -12.766 5.379 -3.592 1 96.44 49 GLN B CA 1
ATOM 1522 C C . GLN B 1 49 ? -12.812 6.867 -3.916 1 96.44 49 GLN B C 1
ATOM 1524 O O . GLN B 1 49 ? -13.406 7.652 -3.176 1 96.44 49 GLN B O 1
ATOM 1529 N N . ALA B 1 50 ? -12.023 7.184 -4.984 1 92.62 50 ALA B N 1
ATOM 1530 C CA . ALA B 1 50 ? -12.172 8.477 -5.645 1 92.62 50 ALA B CA 1
ATOM 1531 C C . ALA B 1 50 ? -12.383 8.305 -7.148 1 92.62 50 ALA B C 1
ATOM 1533 O O . ALA B 1 50 ? -11.445 7.988 -7.879 1 92.62 50 ALA B O 1
ATOM 1534 N N . GLY B 1 51 ? -13.656 7.941 -7.652 1 79.94 51 GLY B N 1
ATOM 1535 C CA . GLY B 1 51 ? -13.938 7.738 -9.062 1 79.94 51 GLY B CA 1
ATOM 1536 C C . GLY B 1 51 ? -14.375 6.32 -9.391 1 79.94 51 GLY B C 1
ATOM 1537 O O . GLY B 1 51 ? -15.344 5.82 -8.82 1 79.94 51 GLY B O 1
ATOM 1538 N N . ALA B 1 52 ? -13.359 5.617 -10.18 1 76.06 52 ALA B N 1
ATOM 1539 C CA . ALA B 1 52 ? -13.844 4.398 -10.82 1 76.06 52 ALA B CA 1
ATOM 1540 C C . ALA B 1 52 ? -13.602 3.178 -9.938 1 76.06 52 ALA B C 1
ATOM 1542 O O . ALA B 1 52 ? -13.461 2.059 -10.43 1 76.06 52 ALA B O 1
ATOM 1543 N N . GLY B 1 53 ? -13.695 3.297 -8.672 1 86.69 53 GLY B N 1
ATOM 1544 C CA . GLY B 1 53 ? -13.578 2.133 -7.809 1 86.69 53 GLY B CA 1
ATOM 1545 C C . GLY B 1 53 ? -12.648 2.355 -6.633 1 86.69 53 GLY B C 1
ATOM 1546 O O . GLY B 1 53 ? -11.898 3.336 -6.598 1 86.69 53 GLY B O 1
ATOM 1547 N N . PRO B 1 54 ? -12.68 1.385 -5.734 1 94.5 54 PRO B N 1
ATOM 1548 C CA . PRO B 1 54 ? -11.836 1.534 -4.551 1 94.5 54 PRO B CA 1
ATOM 1549 C C . PRO B 1 54 ? -10.367 1.223 -4.828 1 94.5 54 PRO B C 1
ATOM 1551 O O . PRO B 1 54 ? -10.055 0.24 -5.508 1 94.5 54 PRO B O 1
ATOM 1554 N N . ASP B 1 55 ? -9.523 2.055 -4.312 1 96.69 55 ASP B N 1
ATOM 1555 C CA . ASP B 1 55 ? -8.109 1.774 -4.508 1 96.69 55 ASP B CA 1
ATOM 1556 C C . ASP B 1 55 ? -7.359 1.787 -3.176 1 96.69 55 ASP B C 1
ATOM 1558 O O . ASP B 1 55 ? -6.16 1.494 -3.127 1 96.69 55 ASP B O 1
ATOM 1562 N N . PHE B 1 56 ? -8.086 2.113 -2.113 1 98.38 56 PHE B N 1
ATOM 1563 C CA . PHE B 1 56 ? -7.484 2.1 -0.787 1 98.38 56 PHE B CA 1
ATOM 1564 C C . PHE B 1 56 ? -8.398 1.397 0.214 1 98.38 56 PHE B C 1
ATOM 1566 O O . PHE B 1 56 ? -9.555 1.782 0.384 1 98.38 56 PHE B O 1
ATOM 1573 N N . TRP B 1 57 ? -7.816 0.422 0.905 1 98.62 57 TRP B N 1
ATOM 1574 C CA . TRP B 1 57 ? -8.586 -0.395 1.839 1 98.62 57 TRP B CA 1
ATOM 1575 C C . TRP B 1 57 ? -7.914 -0.439 3.207 1 98.62 57 TRP B C 1
ATOM 1577 O O . TRP B 1 57 ? -6.695 -0.269 3.312 1 98.62 57 TRP B O 1
ATOM 1587 N N . LEU B 1 58 ? -8.742 -0.678 4.215 1 98.38 58 LEU B N 1
ATOM 1588 C CA . LEU B 1 58 ? -8.297 -0.957 5.574 1 98.38 58 LEU B CA 1
ATOM 1589 C C . LEU B 1 58 ? -8.727 -2.352 6.016 1 98.38 58 LEU B C 1
ATOM 1591 O O . LEU B 1 58 ? -9.906 -2.705 5.906 1 98.38 58 LEU B O 1
ATOM 1595 N N . GLY B 1 59 ? -7.762 -3.117 6.414 1 96.81 59 GLY B N 1
ATOM 1596 C CA . GLY B 1 59 ? -8.086 -4.344 7.125 1 96.81 59 GLY B CA 1
ATOM 1597 C C . GLY B 1 59 ? -8.25 -5.539 6.211 1 96.81 59 GLY B C 1
ATOM 1598 O O . GLY B 1 59 ? -8.398 -6.672 6.676 1 96.81 59 GLY B O 1
ATOM 1599 N N . LEU B 1 60 ? -8.25 -5.273 4.91 1 94.62 60 LEU B N 1
ATOM 1600 C CA . LEU B 1 60 ? -8.328 -6.398 3.986 1 94.62 60 LEU B CA 1
ATOM 1601 C C . LEU B 1 60 ? -7.105 -7.297 4.113 1 94.62 60 LEU B C 1
ATOM 1603 O O . LEU B 1 60 ? -5.98 -6.855 3.867 1 94.62 60 LEU B O 1
ATOM 1607 N N . GLY B 1 61 ? -7.316 -8.547 4.531 1 91.12 61 GLY B N 1
ATOM 1608 C CA . GLY B 1 61 ? -6.211 -9.469 4.715 1 91.12 61 GLY B CA 1
ATOM 1609 C C . GLY B 1 61 ? -5.598 -9.398 6.102 1 91.12 61 GLY B C 1
ATOM 1610 O O . GLY B 1 61 ? -4.488 -9.883 6.32 1 91.12 61 GLY B O 1
ATOM 1611 N N . GLU B 1 62 ? -6.277 -8.812 7.016 1 93.62 62 GLU B N 1
ATOM 1612 C CA . GLU B 1 62 ? -5.801 -8.703 8.391 1 93.62 62 GLU B CA 1
ATOM 1613 C C . GLU B 1 62 ? -5.52 -10.078 8.992 1 93.62 62 GLU B C 1
ATOM 1615 O O . GLU B 1 62 ? -6.223 -11.039 8.695 1 93.62 62 GLU B O 1
ATOM 1620 N N . THR B 1 63 ? -4.539 -10.109 9.867 1 94.06 63 THR B N 1
ATOM 1621 C CA . THR B 1 63 ? -4.137 -11.375 10.484 1 94.06 63 THR B CA 1
ATOM 1622 C C . THR B 1 63 ? -4.258 -11.289 12.008 1 94.06 63 THR B C 1
ATOM 1624 O O . THR B 1 63 ? -4.258 -10.203 12.578 1 94.06 63 THR B O 1
ATOM 1627 N N . LYS B 1 64 ? -4.25 -12.438 12.625 1 93.56 64 LYS B N 1
ATOM 1628 C CA . LYS B 1 64 ? -4.293 -12.5 14.086 1 93.56 64 LYS B CA 1
ATOM 1629 C C . LYS B 1 64 ? -3.055 -11.852 14.703 1 93.56 64 LYS B C 1
ATOM 1631 O O . LYS B 1 64 ? -3.156 -11.109 15.68 1 93.56 64 LYS B O 1
ATOM 1636 N N . ALA B 1 65 ? -1.938 -12.117 14.188 1 93.56 65 ALA B N 1
ATOM 1637 C CA . ALA B 1 65 ? -0.683 -11.57 14.703 1 93.56 65 ALA B CA 1
ATOM 1638 C C . ALA B 1 65 ? -0.691 -10.047 14.68 1 93.56 65 ALA B C 1
ATOM 1640 O O . ALA B 1 65 ? -0.103 -9.406 15.547 1 93.56 65 ALA B O 1
ATOM 1641 N N . SER B 1 66 ? -1.402 -9.453 13.75 1 93.25 66 SER B N 1
ATOM 1642 C CA . SER B 1 66 ? -1.438 -8 13.609 1 93.25 66 SER B CA 1
ATOM 1643 C C . SER B 1 66 ? -2.273 -7.355 14.711 1 93.25 66 SER B C 1
ATOM 1645 O O . SER B 1 66 ? -2.006 -6.223 15.117 1 93.25 66 SER B O 1
ATOM 1647 N N . ILE B 1 67 ? -3.238 -8.031 15.141 1 91.38 67 ILE B N 1
ATOM 1648 C CA . ILE B 1 67 ? -4.191 -7.477 16.094 1 91.38 67 ILE B CA 1
ATOM 1649 C C . ILE B 1 67 ? -3.455 -7 17.344 1 91.38 67 ILE B C 1
ATOM 1651 O O . ILE B 1 67 ? -3.697 -5.891 17.828 1 91.38 67 ILE B O 1
ATOM 1655 N N . ASP B 1 68 ? -2.504 -7.789 17.781 1 86.31 68 ASP B N 1
ATOM 1656 C CA . ASP B 1 68 ? -1.826 -7.406 19.016 1 86.31 68 ASP B CA 1
ATOM 1657 C C . ASP B 1 68 ? -0.521 -6.668 18.719 1 86.31 68 ASP B C 1
ATOM 1659 O O . ASP B 1 68 ? -0.024 -5.914 19.547 1 86.31 68 ASP B O 1
ATOM 1663 N N . ALA B 1 69 ? -0.024 -6.852 17.562 1 90.5 69 ALA B N 1
ATOM 1664 C CA . ALA B 1 69 ? 1.303 -6.32 17.25 1 90.5 69 ALA B CA 1
ATOM 1665 C C . ALA B 1 69 ? 1.23 -4.844 16.875 1 90.5 69 ALA B C 1
ATOM 1667 O O . ALA B 1 69 ? 2.15 -4.074 17.172 1 90.5 69 ALA B O 1
ATOM 1668 N N . ILE B 1 70 ? 0.178 -4.438 16.234 1 94.88 70 ILE B N 1
ATOM 1669 C CA . ILE B 1 70 ? 0.059 -3.059 15.773 1 94.88 70 ILE B CA 1
ATOM 1670 C C . ILE B 1 70 ? -0.326 -2.154 16.938 1 94.88 70 ILE B C 1
ATOM 1672 O O . ILE B 1 70 ? -1.272 -2.447 17.672 1 94.88 70 ILE B O 1
ATOM 1676 N N . ARG B 1 71 ? 0.452 -1.098 17.016 1 95.38 71 ARG B N 1
ATOM 1677 C CA . ARG B 1 71 ? 0.266 -0.148 18.109 1 95.38 71 ARG B CA 1
ATOM 1678 C C . ARG B 1 71 ? 0.076 1.269 17.578 1 95.38 71 ARG B C 1
ATOM 1680 O O . ARG B 1 71 ? 0.463 1.569 16.453 1 95.38 71 ARG B O 1
ATOM 1687 N N . THR B 1 72 ? -0.504 2.064 18.469 1 97.19 72 THR B N 1
ATOM 1688 C CA . THR B 1 72 ? -0.602 3.486 18.156 1 97.19 72 THR B CA 1
ATOM 1689 C C . THR B 1 72 ? 0.784 4.121 18.078 1 97.19 72 THR B C 1
ATOM 1691 O O . THR B 1 72 ? 1.688 3.734 18.828 1 97.19 72 THR B O 1
ATOM 1694 N N . PHE B 1 73 ? 0.845 4.996 17.219 1 97.88 73 PHE B N 1
ATOM 1695 C CA . PHE B 1 73 ? 2.104 5.719 17.062 1 97.88 73 PHE B CA 1
ATOM 1696 C C . PHE B 1 73 ? 2.498 6.395 18.375 1 97.88 73 PHE B C 1
ATOM 1698 O O . PHE B 1 73 ? 1.674 7.051 19.016 1 97.88 73 PHE B O 1
ATOM 1705 N N . ASP B 1 74 ? 3.801 6.352 18.719 1 97 74 ASP B N 1
ATOM 1706 C CA . ASP B 1 74 ? 4.234 6.852 20.016 1 97 74 ASP B CA 1
ATOM 1707 C C . ASP B 1 74 ? 5.094 8.102 19.875 1 97 74 ASP B C 1
ATOM 1709 O O . ASP B 1 74 ? 5.691 8.578 20.844 1 97 74 ASP B O 1
ATOM 1713 N N . GLY B 1 75 ? 5.25 8.562 18.688 1 96.75 75 GLY B N 1
ATOM 1714 C CA . GLY B 1 75 ? 6 9.789 18.469 1 96.75 75 GLY B CA 1
ATOM 1715 C C . GLY B 1 75 ? 7.387 9.547 17.906 1 96.75 75 GLY B C 1
ATOM 1716 O O . GLY B 1 75 ? 8.102 10.5 17.578 1 96.75 75 GLY B O 1
ATOM 1717 N N . ASP B 1 76 ? 7.75 8.281 17.75 1 96.94 76 ASP B N 1
ATOM 1718 C CA . ASP B 1 76 ? 9.055 7.91 17.203 1 96.94 76 ASP B CA 1
ATOM 1719 C C . ASP B 1 76 ? 8.898 7.012 15.977 1 96.94 76 ASP B C 1
ATOM 1721 O O . ASP B 1 76 ? 8.57 5.832 16.109 1 96.94 76 ASP B O 1
ATOM 1725 N N . ASN B 1 77 ? 9.219 7.516 14.906 1 94.31 77 ASN B N 1
ATOM 1726 C CA . ASN B 1 77 ? 9.078 6.773 13.656 1 94.31 77 ASN B CA 1
ATOM 1727 C C . ASN B 1 77 ? 9.898 5.484 13.68 1 94.31 77 ASN B C 1
ATOM 1729 O O . ASN B 1 77 ? 9.477 4.465 13.133 1 94.31 77 ASN B O 1
ATOM 1733 N N . GLU B 1 78 ? 10.992 5.52 14.32 1 94.88 78 GLU B N 1
ATOM 1734 C CA . GLU B 1 78 ? 11.906 4.379 14.305 1 94.88 78 GLU B CA 1
ATOM 1735 C C . GLU B 1 78 ? 11.359 3.223 15.141 1 94.88 78 GLU B C 1
ATOM 1737 O O . GLU B 1 78 ? 11.844 2.094 15.031 1 94.88 78 GLU B O 1
ATOM 1742 N N . SER B 1 79 ? 10.344 3.516 15.922 1 94.75 79 SER B N 1
ATOM 1743 C CA . SER B 1 79 ? 9.781 2.488 16.797 1 94.75 79 SER B CA 1
ATOM 1744 C C . SER B 1 79 ? 8.57 1.821 16.156 1 94.75 79 SER B C 1
ATOM 1746 O O . SER B 1 79 ? 8.078 0.804 16.641 1 94.75 79 SER B O 1
ATOM 1748 N N . THR B 1 80 ? 8.07 2.35 15.055 1 93.81 80 THR B N 1
ATOM 1749 C CA . THR B 1 80 ? 6.922 1.764 14.367 1 93.81 80 THR B CA 1
ATOM 1750 C C . THR B 1 80 ? 7.324 0.493 13.625 1 93.81 80 THR B C 1
ATOM 1752 O O . THR B 1 80 ? 8.258 0.507 12.82 1 93.81 80 THR B O 1
ATOM 1755 N N . VAL B 1 81 ? 6.547 -0.495 13.914 1 90.88 81 VAL B N 1
ATOM 1756 C CA . VAL B 1 81 ? 6.848 -1.767 13.266 1 90.88 81 VAL B CA 1
ATOM 1757 C C . VAL B 1 81 ? 6.148 -1.833 11.914 1 90.88 81 VAL B C 1
ATOM 1759 O O . VAL B 1 81 ? 4.922 -1.743 11.836 1 90.88 81 VAL B O 1
ATOM 1762 N N . SER B 1 82 ? 6.93 -2.014 10.883 1 93.06 82 SER B N 1
ATOM 1763 C CA . SER B 1 82 ? 6.484 -2.312 9.523 1 93.06 82 SER B CA 1
ATOM 1764 C C . SER B 1 82 ? 5.543 -1.23 9 1 93.06 82 SER B C 1
ATOM 1766 O O . SER B 1 82 ? 4.465 -1.533 8.492 1 93.06 82 SER B O 1
ATOM 1768 N N . PRO B 1 83 ? 5.934 0.023 9.133 1 96.12 83 PRO B N 1
ATOM 1769 C CA . PRO B 1 83 ? 5.086 1.063 8.547 1 96.12 83 PRO B CA 1
ATOM 1770 C C . PRO B 1 83 ? 5.062 1.018 7.023 1 96.12 83 PRO B C 1
ATOM 1772 O O . PRO B 1 83 ? 6.062 0.664 6.398 1 96.12 83 PRO B O 1
ATOM 1775 N N . VAL B 1 84 ? 3.938 1.415 6.449 1 98.12 84 VAL B N 1
ATOM 1776 C CA . VAL B 1 84 ? 3.785 1.554 5.004 1 98.12 84 VAL B CA 1
ATOM 1777 C C . VAL B 1 84 ? 3.889 3.025 4.613 1 98.12 84 VAL B C 1
ATOM 1779 O O . VAL B 1 84 ? 3.398 3.902 5.328 1 98.12 84 VAL B O 1
ATOM 1782 N N . HIS B 1 85 ? 4.578 3.303 3.551 1 98.44 85 HIS B N 1
ATOM 1783 C CA . HIS B 1 85 ? 4.5 4.613 2.918 1 98.44 85 HIS B CA 1
ATOM 1784 C C . HIS B 1 85 ? 3.453 4.633 1.812 1 98.44 85 HIS B C 1
ATOM 1786 O O . HIS B 1 85 ? 3.512 3.826 0.881 1 98.44 85 HIS B O 1
ATOM 1792 N N . LEU B 1 86 ? 2.484 5.512 1.913 1 98.38 86 LEU B N 1
ATOM 1793 C CA . LEU B 1 86 ? 1.402 5.664 0.945 1 98.38 86 LEU B CA 1
ATOM 1794 C C . LEU B 1 86 ? 1.324 7.098 0.437 1 98.38 86 LEU B C 1
ATOM 1796 O O . LEU B 1 86 ? 1.363 8.047 1.227 1 98.38 86 LEU B O 1
ATOM 1800 N N . ALA B 1 87 ? 1.207 7.184 -0.868 1 98.06 87 ALA B N 1
ATOM 1801 C CA . ALA B 1 87 ? 1.062 8.508 -1.468 1 98.06 87 ALA B CA 1
ATOM 1802 C C . ALA B 1 87 ? -0.209 8.594 -2.309 1 98.06 87 ALA B C 1
ATOM 1804 O O . ALA B 1 87 ? -0.546 7.652 -3.033 1 98.06 87 ALA B O 1
ATOM 1805 N N . PHE B 1 88 ? -0.849 9.703 -2.24 1 97.69 88 PHE B N 1
ATOM 1806 C CA . PHE B 1 88 ? -2.045 10 -3.02 1 97.69 88 PHE B CA 1
ATOM 1807 C C . PHE B 1 88 ? -1.836 11.227 -3.893 1 97.69 88 PHE B C 1
ATOM 1809 O O . PHE B 1 88 ? -1.177 12.188 -3.479 1 97.69 88 PHE B O 1
ATOM 1816 N N . ASP B 1 89 ? -2.498 11.242 -4.984 1 96.25 89 ASP B N 1
ATOM 1817 C CA . ASP B 1 89 ? -2.443 12.383 -5.895 1 96.25 89 ASP B CA 1
ATOM 1818 C C . ASP B 1 89 ? -3.445 13.461 -5.484 1 96.25 89 ASP B C 1
ATOM 1820 O O . ASP B 1 89 ? -4.574 13.156 -5.098 1 96.25 89 ASP B O 1
ATOM 1824 N N . ALA B 1 90 ? -2.982 14.625 -5.578 1 97.25 90 ALA B N 1
ATOM 1825 C CA . ALA B 1 90 ? -3.854 15.797 -5.5 1 97.25 90 ALA B CA 1
ATOM 1826 C C . ALA B 1 90 ? -3.973 16.484 -6.855 1 97.25 90 ALA B C 1
ATOM 1828 O O . ALA B 1 90 ? -3.006 16.531 -7.621 1 97.25 90 ALA B O 1
ATOM 1829 N N . ALA B 1 91 ? -5.074 17.047 -7.117 1 95.62 91 ALA B N 1
ATOM 1830 C CA . ALA B 1 91 ? -5.324 17.703 -8.398 1 95.62 91 ALA B CA 1
ATOM 1831 C C . ALA B 1 91 ? -4.711 19.094 -8.43 1 95.62 91 ALA B C 1
ATOM 1833 O O . ALA B 1 91 ? -4.582 19.703 -9.5 1 95.62 91 ALA B O 1
ATOM 1834 N N . SER B 1 92 ? -4.375 19.656 -7.27 1 97 92 SER B N 1
ATOM 1835 C CA . SER B 1 92 ? -3.816 21 -7.152 1 97 92 SER B CA 1
ATOM 1836 C C . SER B 1 92 ? -2.98 21.141 -5.887 1 97 92 SER B C 1
ATOM 1838 O O . SER B 1 92 ? -3.066 20.312 -4.98 1 97 92 SER B O 1
ATOM 1840 N N . GLN B 1 93 ? -2.193 22.219 -5.859 1 97.88 93 GLN B N 1
ATOM 1841 C CA . GLN B 1 93 ? -1.439 22.531 -4.648 1 97.88 93 GLN B CA 1
ATOM 1842 C C . GLN B 1 93 ? -2.375 22.844 -3.482 1 97.88 93 GLN B C 1
ATOM 1844 O O . GLN B 1 93 ? -2.082 22.5 -2.336 1 97.88 93 GLN B O 1
ATOM 1849 N N . GLN B 1 94 ? -3.455 23.422 -3.789 1 98 94 GLN B N 1
ATOM 1850 C CA . GLN B 1 94 ? -4.438 23.766 -2.762 1 98 94 GLN B CA 1
ATOM 1851 C C . GLN B 1 94 ? -4.988 22.5 -2.1 1 98 94 GLN B C 1
ATOM 1853 O O . GLN B 1 94 ? -5.215 22.469 -0.889 1 98 94 GLN B O 1
ATOM 1858 N N . GLN B 1 95 ? -5.184 21.438 -2.805 1 97.62 95 GLN B N 1
ATOM 1859 C CA . GLN B 1 95 ? -5.664 20.172 -2.242 1 97.62 95 GLN B CA 1
ATOM 1860 C C . GLN B 1 95 ? -4.637 19.562 -1.296 1 97.62 95 GLN B C 1
ATOM 1862 O O . GLN B 1 95 ? -4.996 18.938 -0.298 1 97.62 95 GLN B O 1
ATOM 1867 N N . VAL B 1 96 ? -3.385 19.781 -1.697 1 98.44 96 VAL B N 1
ATOM 1868 C CA . VAL B 1 96 ? -2.32 19.312 -0.813 1 98.44 96 VAL B CA 1
ATOM 1869 C C . VAL B 1 96 ? -2.402 20.047 0.524 1 98.44 96 VAL B C 1
ATOM 1871 O O . VAL B 1 96 ? -2.355 19.422 1.586 1 98.44 96 VAL B O 1
ATOM 1874 N N . ASP B 1 97 ? -2.547 21.391 0.424 1 98.69 97 ASP B N 1
ATOM 1875 C CA . ASP B 1 97 ? -2.643 22.203 1.631 1 98.69 97 ASP B CA 1
ATOM 1876 C C . ASP B 1 97 ? -3.834 21.781 2.486 1 98.69 97 ASP B C 1
ATOM 1878 O O . ASP B 1 97 ? -3.707 21.625 3.703 1 98.69 97 ASP B O 1
ATOM 1882 N N . HIS B 1 98 ? -4.914 21.562 1.869 1 98.19 98 HIS B N 1
ATOM 1883 C CA . HIS B 1 98 ? -6.137 21.203 2.578 1 98.19 98 HIS B CA 1
ATOM 1884 C C . HIS B 1 98 ? -6.016 19.844 3.232 1 98.19 98 HIS B C 1
ATOM 1886 O O . HIS B 1 98 ? -6.48 19.641 4.355 1 98.19 98 HIS B O 1
ATOM 1892 N N . PHE B 1 99 ? -5.508 18.906 2.537 1 98.31 99 PHE B N 1
ATOM 1893 C CA . PHE B 1 99 ? -5.27 17.594 3.109 1 98.31 99 PHE B CA 1
ATOM 1894 C C . PHE B 1 99 ? -4.43 17.688 4.379 1 98.31 99 PHE B C 1
ATOM 1896 O O . PHE B 1 99 ? -4.785 17.125 5.41 1 98.31 99 PHE B O 1
ATOM 1903 N N . TYR B 1 100 ? -3.361 18.391 4.223 1 98.69 100 TYR B N 1
ATOM 1904 C CA . TYR B 1 100 ? -2.43 18.516 5.34 1 98.69 100 TYR B CA 1
ATOM 1905 C C . TYR B 1 100 ? -3.115 19.125 6.559 1 98.69 100 TYR B C 1
ATOM 1907 O O . TYR B 1 100 ? -3.02 18.578 7.664 1 98.69 100 TYR B O 1
ATOM 1915 N N . GLU B 1 101 ? -3.811 20.188 6.324 1 98.19 101 GLU B N 1
ATOM 1916 C CA . GLU B 1 101 ? -4.516 20.844 7.418 1 98.19 101 GLU B CA 1
ATOM 1917 C C . GLU B 1 101 ? -5.527 19.906 8.07 1 98.19 101 GLU B C 1
ATOM 1919 O O . GLU B 1 101 ? -5.59 19.828 9.297 1 98.19 101 GLU B O 1
ATOM 1924 N N . ASN B 1 102 ? -6.223 19.25 7.281 1 97.69 102 ASN B N 1
ATOM 1925 C CA . ASN B 1 102 ? -7.227 18.312 7.785 1 97.69 102 ASN B CA 1
ATOM 1926 C C . ASN B 1 102 ? -6.586 17.141 8.539 1 97.69 102 ASN B C 1
ATOM 1928 O O . ASN B 1 102 ? -7.109 16.688 9.555 1 97.69 102 ASN B O 1
ATOM 1932 N N . ALA B 1 103 ? -5.531 16.672 8.031 1 98.56 103 ALA B N 1
ATOM 1933 C CA . ALA B 1 103 ? -4.832 15.562 8.656 1 98.56 103 ALA B CA 1
ATOM 1934 C C . ALA B 1 103 ? -4.32 15.945 10.047 1 98.56 103 ALA B C 1
ATOM 1936 O O . ALA B 1 103 ? -4.492 15.195 11.008 1 98.56 103 ALA B O 1
ATOM 1937 N N . ILE B 1 104 ? -3.758 17.125 10.07 1 98.5 104 ILE B N 1
ATOM 1938 C CA . ILE B 1 104 ? -3.236 17.594 11.352 1 98.5 104 ILE B CA 1
ATOM 1939 C C . ILE B 1 104 ? -4.383 17.781 12.344 1 98.5 104 ILE B C 1
ATOM 1941 O O . ILE B 1 104 ? -4.301 17.328 13.484 1 98.5 104 ILE B O 1
ATOM 1945 N N . LYS B 1 105 ? -5.414 18.312 11.914 1 97.56 105 LYS B N 1
ATOM 1946 C CA . LYS B 1 105 ? -6.594 18.516 12.75 1 97.56 105 LYS B CA 1
ATOM 1947 C C . LYS B 1 105 ? -7.164 17.172 13.211 1 97.56 105 LYS B C 1
ATOM 1949 O O . LYS B 1 105 ? -7.719 17.078 14.312 1 97.56 105 LYS B O 1
ATOM 1954 N N . SER B 1 106 ? -6.961 16.172 12.422 1 97.31 106 SER B N 1
ATOM 1955 C CA . SER B 1 106 ? -7.531 14.852 12.695 1 97.31 106 SER B CA 1
ATOM 1956 C C . SER B 1 106 ? -6.586 14 13.531 1 97.31 106 SER B C 1
ATOM 1958 O O . SER B 1 106 ? -6.852 12.82 13.773 1 97.31 106 SER B O 1
ATOM 1960 N N . GLY B 1 107 ? -5.438 14.523 13.867 1 96.69 107 GLY B N 1
ATOM 1961 C CA . GLY B 1 107 ? -4.594 13.836 14.828 1 96.69 107 GLY B CA 1
ATOM 1962 C C . GLY B 1 107 ? -3.322 13.273 14.219 1 96.69 107 GLY B C 1
ATOM 1963 O O . GLY B 1 107 ? -2.529 12.633 14.906 1 96.69 107 GLY B O 1
ATOM 1964 N N . ALA B 1 108 ? -3.127 13.508 12.961 1 98.56 108 ALA B N 1
ATOM 1965 C CA . ALA B 1 108 ? -1.861 13.094 12.359 1 98.56 108 ALA B CA 1
ATOM 1966 C C . ALA B 1 108 ? -0.706 13.945 12.883 1 98.56 108 ALA B C 1
ATOM 1968 O O . ALA B 1 108 ? -0.923 15.023 13.438 1 98.56 108 ALA B O 1
ATOM 1969 N N . ARG B 1 109 ? 0.459 13.414 12.695 1 98.38 109 ARG B N 1
ATOM 1970 C CA . ARG B 1 109 ? 1.669 14.148 13.039 1 98.38 109 ARG B CA 1
ATOM 1971 C C . ARG B 1 109 ? 2.334 14.719 11.789 1 98.38 109 ARG B C 1
ATOM 1973 O O . ARG B 1 109 ? 2.383 14.062 10.75 1 98.38 109 ARG B O 1
ATOM 1980 N N . ASP B 1 110 ? 2.912 15.906 11.93 1 98.62 110 ASP B N 1
ATOM 1981 C CA . ASP B 1 110 ? 3.656 16.516 10.836 1 98.62 110 ASP B CA 1
ATOM 1982 C C . ASP B 1 110 ? 4.891 15.695 10.477 1 98.62 110 ASP B C 1
ATOM 1984 O O . ASP B 1 110 ? 5.664 15.312 11.359 1 98.62 110 ASP B O 1
ATOM 1988 N N . ASN B 1 111 ? 4.98 15.438 9.266 1 98.31 111 ASN B N 1
ATOM 1989 C CA . ASN B 1 111 ? 6.172 14.781 8.742 1 98.31 111 ASN B CA 1
ATOM 1990 C C . ASN B 1 111 ? 6.727 15.508 7.523 1 98.31 111 ASN B C 1
ATOM 1992 O O . ASN B 1 111 ? 7.496 14.93 6.75 1 98.31 111 ASN B O 1
ATOM 1996 N N . GLY B 1 112 ? 6.27 16.703 7.262 1 98.44 112 GLY B N 1
ATOM 1997 C CA . GLY B 1 112 ? 6.68 17.562 6.168 1 98.44 112 GLY B CA 1
ATOM 1998 C C . GLY B 1 112 ? 5.559 18.453 5.66 1 98.44 112 GLY B C 1
ATOM 1999 O O . GLY B 1 112 ? 4.637 17.984 4.996 1 98.44 112 GLY B O 1
ATOM 2000 N N . LYS B 1 113 ? 5.641 19.75 5.961 1 98.81 113 LYS B N 1
ATOM 2001 C CA . LYS B 1 113 ? 4.617 20.719 5.578 1 98.81 113 LYS B CA 1
ATOM 2002 C C . LYS B 1 113 ? 4.516 20.844 4.059 1 98.81 113 LYS B C 1
ATOM 2004 O O . LYS B 1 113 ? 5.449 20.484 3.34 1 98.81 113 LYS B O 1
ATOM 2009 N N . PRO B 1 114 ? 3.387 21.359 3.623 1 98.81 114 PRO B N 1
ATOM 2010 C CA . PRO B 1 114 ? 3.242 21.547 2.176 1 98.81 114 PRO B CA 1
ATOM 2011 C C . PRO B 1 114 ? 4.34 22.422 1.575 1 98.81 114 PRO B C 1
ATOM 2013 O O . PRO B 1 114 ? 4.719 23.438 2.166 1 98.81 114 PRO B O 1
ATOM 2016 N N . GLY B 1 115 ? 4.809 21.906 0.443 1 98.5 115 GLY B N 1
ATOM 2017 C CA . GLY B 1 115 ? 5.844 22.656 -0.242 1 98.5 115 GLY B CA 1
ATOM 2018 C C . GLY B 1 115 ? 6.48 21.891 -1.386 1 98.5 115 GLY B C 1
ATOM 2019 O O . GLY B 1 115 ? 6.219 20.703 -1.565 1 98.5 115 GLY B O 1
ATOM 2020 N N . LEU B 1 116 ? 7.273 22.547 -2.174 1 97.75 116 LEU B N 1
ATOM 2021 C CA . LEU B 1 116 ? 8.023 21.906 -3.256 1 97.75 116 LEU B CA 1
ATOM 2022 C C . LEU B 1 116 ? 9.125 21.016 -2.701 1 97.75 116 LEU B C 1
ATOM 2024 O O . LEU B 1 116 ? 9.781 21.375 -1.723 1 97.75 116 LEU B O 1
ATOM 2028 N N . ARG B 1 117 ? 9.273 19.875 -3.359 1 97.38 117 ARG B N 1
ATOM 2029 C CA . ARG B 1 117 ? 10.312 18.938 -2.971 1 97.38 117 ARG B CA 1
ATOM 2030 C C . ARG B 1 117 ? 11.383 18.812 -4.047 1 97.38 117 ARG B C 1
ATOM 2032 O O . ARG B 1 117 ? 11.117 19.078 -5.223 1 97.38 117 ARG B O 1
ATOM 2039 N N . PRO B 1 118 ? 12.539 18.438 -3.623 1 93.5 118 PRO B N 1
ATOM 2040 C CA . PRO B 1 118 ? 13.641 18.359 -4.582 1 93.5 118 PRO B CA 1
ATOM 2041 C C . PRO B 1 118 ? 13.578 17.109 -5.461 1 93.5 118 PRO B C 1
ATOM 2043 O O . PRO B 1 118 ? 14.516 16.828 -6.219 1 93.5 118 PRO B O 1
ATOM 2046 N N . TYR B 1 119 ? 12.547 16.391 -5.41 1 89.5 119 TYR B N 1
ATOM 2047 C CA . TYR B 1 119 ? 12.383 15.172 -6.199 1 89.5 119 TYR B CA 1
ATOM 2048 C C . TYR B 1 119 ? 12.078 15.508 -7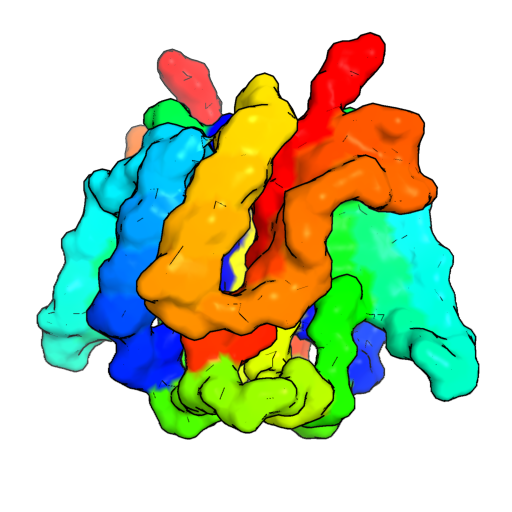.656 1 89.5 119 TYR B C 1
ATOM 2050 O O . TYR B 1 119 ? 12.211 14.656 -8.531 1 89.5 119 TYR B O 1
ATOM 2058 N N . GLY B 1 120 ? 11.594 16.719 -7.953 1 87.12 120 GLY B N 1
ATOM 2059 C CA . GLY B 1 120 ? 11.234 17.25 -9.258 1 87.12 120 GLY B CA 1
ATOM 2060 C C . GLY B 1 120 ? 10.891 18.734 -9.211 1 87.12 120 GLY B C 1
ATOM 2061 O O . GLY B 1 120 ? 10.57 19.266 -8.156 1 87.12 120 GLY B O 1
ATOM 2062 N N . LYS B 1 121 ? 10.828 19.375 -10.32 1 89.25 121 LYS B N 1
ATOM 2063 C CA . LYS B 1 121 ? 10.688 20.812 -10.398 1 89.25 121 LYS B CA 1
ATOM 2064 C C . LYS B 1 121 ? 9.305 21.266 -9.922 1 89.25 121 LYS B C 1
ATOM 2066 O O . LYS B 1 121 ? 9.164 22.312 -9.305 1 89.25 121 LYS B O 1
ATOM 2071 N N . THR B 1 122 ? 8.305 20.422 -10.086 1 94.12 122 THR B N 1
ATOM 2072 C CA . THR B 1 122 ? 6.941 20.812 -9.758 1 94.12 122 THR B CA 1
ATOM 2073 C C . THR B 1 122 ? 6.344 19.891 -8.711 1 94.12 122 THR B C 1
ATOM 2075 O O . THR B 1 122 ? 5.125 19.859 -8.516 1 94.12 122 THR B O 1
ATOM 2078 N N . TYR B 1 123 ? 7.195 19.172 -8.109 1 96.69 123 TYR B N 1
ATOM 2079 C CA . TYR B 1 123 ? 6.754 18.203 -7.109 1 96.69 123 TYR B CA 1
ATOM 2080 C C . TYR B 1 123 ? 6.34 18.891 -5.82 1 96.69 123 TYR B C 1
ATOM 2082 O O . TYR B 1 123 ? 7.18 19.203 -4.969 1 96.69 123 TYR B O 1
ATOM 2090 N N . TYR B 1 124 ? 5.066 19.188 -5.66 1 98.44 124 TYR B N 1
ATOM 2091 C CA . TYR B 1 124 ? 4.508 19.797 -4.465 1 98.44 124 TYR B CA 1
ATOM 2092 C C . TYR B 1 124 ? 3.828 18.766 -3.58 1 98.44 124 TYR B C 1
ATOM 2094 O O . TYR B 1 124 ? 2.9 18.078 -4.016 1 98.44 124 TYR B O 1
ATOM 2102 N N . ALA B 1 125 ? 4.32 18.625 -2.297 1 98.75 125 ALA B N 1
ATOM 2103 C CA . ALA B 1 125 ? 3.82 17.5 -1.497 1 98.75 125 ALA B CA 1
ATOM 2104 C C . ALA B 1 125 ? 3.764 17.875 -0.017 1 98.75 125 ALA B C 1
ATOM 2106 O O . ALA B 1 125 ? 4.328 18.891 0.398 1 98.75 125 ALA B O 1
ATOM 2107 N N . ALA B 1 126 ? 3.062 17.141 0.736 1 98.81 126 ALA B N 1
ATOM 2108 C CA . ALA B 1 126 ? 3.041 17.125 2.197 1 98.81 126 ALA B CA 1
ATOM 2109 C C . ALA B 1 126 ? 3.062 15.703 2.736 1 98.81 126 ALA B C 1
ATOM 2111 O O . ALA B 1 126 ? 2.637 14.766 2.055 1 98.81 126 ALA B O 1
ATOM 2112 N N . PHE B 1 127 ? 3.572 15.578 3.949 1 98.75 127 PHE B N 1
ATOM 2113 C CA . PHE B 1 127 ? 3.721 14.289 4.609 1 98.75 127 PHE B CA 1
ATOM 2114 C C . PHE B 1 127 ? 3.182 14.344 6.035 1 98.75 127 PHE B C 1
ATOM 2116 O O . PHE B 1 127 ? 3.461 15.297 6.773 1 98.75 127 PHE B O 1
ATOM 2123 N N . VAL B 1 128 ? 2.471 13.336 6.367 1 98.81 128 VAL B N 1
ATOM 2124 C CA . VAL B 1 128 ? 2.025 13.188 7.746 1 98.81 128 VAL B CA 1
ATOM 2125 C C . VAL B 1 128 ? 2.201 11.734 8.195 1 98.81 128 VAL B C 1
ATOM 2127 O O . VAL B 1 128 ? 2.363 10.836 7.359 1 98.81 128 VAL B O 1
ATOM 2130 N N . ILE B 1 129 ? 2.242 11.523 9.453 1 98.75 129 ILE B N 1
ATOM 2131 C CA . ILE B 1 129 ? 2.211 10.195 10.055 1 98.75 129 ILE B CA 1
ATOM 2132 C C . ILE B 1 129 ? 0.808 9.906 10.578 1 98.75 129 ILE B C 1
ATOM 2134 O O . ILE B 1 129 ? 0.262 10.672 11.375 1 98.75 129 ILE B O 1
ATOM 2138 N N . ASP B 1 130 ? 0.226 8.844 10.125 1 98.75 130 ASP B N 1
ATOM 2139 C CA . ASP B 1 130 ? -1.121 8.523 10.578 1 98.75 130 ASP B CA 1
ATOM 2140 C C . ASP B 1 130 ? -1.098 7.957 12 1 98.75 130 ASP B C 1
ATOM 2142 O O . ASP B 1 130 ? -0.028 7.789 12.586 1 98.75 130 ASP B O 1
ATOM 2146 N N . PRO B 1 131 ? -2.182 7.652 12.625 1 98.44 131 PRO B N 1
ATOM 2147 C CA . PRO B 1 131 ? -2.25 7.289 14.047 1 98.44 131 PRO B CA 1
ATOM 2148 C C . PRO B 1 131 ? -1.487 6.008 14.367 1 98.44 131 PRO B C 1
ATOM 2150 O O . PRO B 1 131 ? -1.195 5.734 15.531 1 98.44 131 PRO B O 1
ATOM 2153 N N . LEU B 1 132 ? -1.215 5.191 13.328 1 98 132 LEU B N 1
ATOM 2154 C CA . LEU B 1 132 ? -0.536 3.926 13.586 1 98 132 LEU B CA 1
ATOM 2155 C C . LEU B 1 132 ? 0.919 3.988 13.133 1 98 132 LEU B C 1
ATOM 2157 O O . LEU B 1 132 ? 1.639 2.99 13.203 1 98 132 LEU B O 1
ATOM 2161 N N . GLY B 1 133 ? 1.301 5.121 12.57 1 98 133 GLY B N 1
ATOM 2162 C CA . GLY B 1 133 ? 2.717 5.301 12.281 1 98 133 GLY B CA 1
ATOM 2163 C C . GLY B 1 133 ? 3.047 5.184 10.812 1 98 133 GLY B C 1
ATOM 2164 O O . GLY B 1 133 ? 4.215 5.23 10.422 1 98 133 GLY B O 1
ATOM 2165 N N . ASN B 1 134 ? 2.102 4.992 9.922 1 98.44 134 ASN B N 1
ATOM 2166 C CA . ASN B 1 134 ? 2.35 4.98 8.484 1 98.44 134 ASN B CA 1
ATOM 2167 C C . ASN B 1 134 ? 2.689 6.375 7.965 1 98.44 134 ASN B C 1
ATOM 2169 O O . ASN B 1 134 ? 2.123 7.367 8.422 1 98.44 134 ASN B O 1
ATOM 2173 N N . ASN B 1 135 ? 3.596 6.43 7.02 1 98.44 135 ASN B N 1
ATOM 2174 C CA . ASN B 1 135 ? 3.955 7.676 6.352 1 98.44 135 ASN B CA 1
ATOM 2175 C C . ASN B 1 135 ? 3.035 7.961 5.164 1 98.44 135 ASN B C 1
ATOM 2177 O O . ASN B 1 135 ? 3.107 7.281 4.141 1 98.44 135 ASN B O 1
ATOM 2181 N N . ILE B 1 136 ? 2.205 8.977 5.281 1 98.75 136 ILE B N 1
ATOM 2182 C CA . ILE B 1 136 ? 1.218 9.297 4.262 1 98.75 136 ILE B CA 1
ATOM 2183 C C . ILE B 1 136 ? 1.641 10.562 3.52 1 98.75 136 ILE B C 1
ATOM 2185 O O . ILE B 1 136 ? 1.911 11.594 4.141 1 98.75 136 ILE B O 1
ATOM 2189 N N . GLU B 1 137 ? 1.649 10.445 2.266 1 98.75 137 GLU B N 1
ATOM 2190 C CA . GLU B 1 137 ? 2.021 11.547 1.388 1 98.75 137 GLU B CA 1
ATOM 2191 C C . GLU B 1 137 ? 0.863 11.945 0.478 1 98.75 137 GLU B C 1
ATOM 2193 O O . GLU B 1 137 ? 0.122 11.086 -0.004 1 98.75 137 GLU B O 1
ATOM 2198 N N . VAL B 1 138 ? 0.696 13.195 0.312 1 98.56 138 VAL B N 1
ATOM 2199 C CA . VAL B 1 138 ? -0.123 13.727 -0.771 1 98.56 138 VAL B CA 1
ATOM 2200 C C . VAL B 1 138 ? 0.739 14.578 -1.702 1 98.56 138 VAL B C 1
ATOM 2202 O O . VAL B 1 138 ? 1.561 15.375 -1.243 1 98.56 138 VAL B O 1
ATOM 2205 N N . VAL B 1 139 ? 0.519 14.383 -3.004 1 97.88 139 VAL B N 1
ATOM 2206 C CA . VAL B 1 139 ? 1.44 15.016 -3.945 1 97.88 139 VAL B CA 1
ATOM 2207 C C . VAL B 1 139 ? 0.663 15.578 -5.129 1 97.88 139 VAL B C 1
ATOM 2209 O O . VAL B 1 139 ? -0.308 14.977 -5.59 1 97.88 139 VAL B O 1
ATOM 2212 N N . HIS B 1 140 ? 1.05 16.688 -5.566 1 97.56 140 HIS B N 1
ATOM 2213 C CA . HIS B 1 140 ? 0.619 17.297 -6.82 1 97.56 140 HIS B CA 1
ATOM 2214 C C . HIS B 1 140 ? 1.774 17.406 -7.812 1 97.56 140 HIS B C 1
ATOM 2216 O O . HIS B 1 140 ? 2.746 18.125 -7.566 1 97.56 140 HIS B O 1
ATOM 2222 N N . LEU B 1 141 ? 1.653 16.641 -8.836 1 91.81 141 LEU B N 1
ATOM 2223 C CA . LEU B 1 141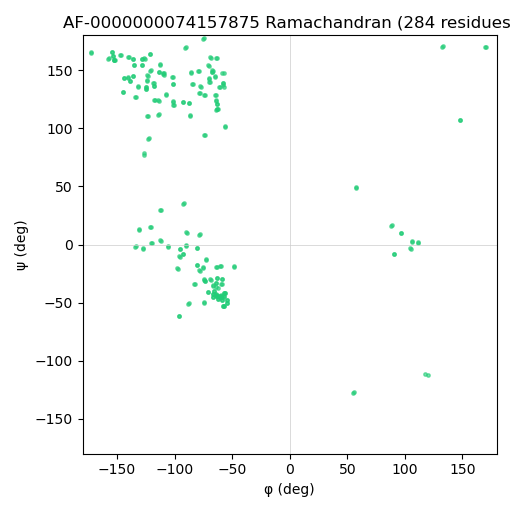 ? 2.635 16.625 -9.914 1 91.81 141 LEU B CA 1
ATOM 2224 C C . LEU B 1 141 ? 1.978 16.938 -11.25 1 91.81 141 LEU B C 1
ATOM 2226 O O . LEU B 1 141 ? 1.54 16.031 -11.961 1 91.81 141 LEU B O 1
ATOM 2230 N N . PRO B 1 142 ? 1.984 18.156 -11.516 1 82.06 142 PRO B N 1
ATOM 2231 C CA . PRO B 1 142 ? 1.374 18.484 -12.812 1 82.06 142 PRO B CA 1
ATOM 2232 C C . PRO B 1 142 ? 2.113 17.859 -13.984 1 82.06 142 PRO B C 1
ATOM 2234 O O . PRO B 1 142 ? 3.332 17.688 -13.93 1 82.06 142 PRO B O 1
ATOM 2237 N N . ARG B 1 143 ? 1.485 17.047 -14.633 1 61.16 143 ARG B N 1
ATOM 2238 C CA . ARG B 1 143 ? 2.113 16.547 -15.859 1 61.16 143 ARG B CA 1
ATOM 2239 C C . ARG B 1 143 ? 2.479 17.703 -16.781 1 61.16 143 ARG B C 1
ATOM 2241 O O . ARG B 1 143 ? 1.65 18.578 -17.062 1 61.16 143 ARG B O 1
ATOM 2248 N N . VAL B 1 144 ? 3.861 18.016 -16.734 1 45.06 144 VAL B N 1
ATOM 2249 C CA . VAL B 1 144 ? 4.285 19.031 -17.688 1 45.06 144 VAL B CA 1
ATOM 2250 C C . VAL B 1 144 ? 4.152 18.484 -19.109 1 45.06 144 VAL B C 1
ATOM 2252 O O . VAL B 1 144 ? 4.367 17.297 -19.344 1 45.06 144 VAL B O 1
#

Solvent-accessible surface area (backbone atoms only — not comparable to full-atom values): 14848 Å² total; per-residue (Å²): 109,46,69,49,32,39,16,42,51,45,42,78,42,49,68,61,50,52,53,44,50,57,57,34,35,37,66,65,55,34,43,82,68,48,73,43,68,70,46,101,86,38,73,45,30,38,31,29,21,42,80,97,47,62,37,41,32,37,23,49,74,58,30,64,38,13,36,74,64,53,54,69,49,83,85,47,71,47,66,28,67,56,34,41,28,39,30,31,48,30,96,36,68,66,38,32,47,49,24,50,53,43,29,46,75,64,62,31,41,88,62,42,72,70,41,78,39,92,88,40,97,61,32,32,31,28,29,30,27,42,63,57,39,28,43,38,33,34,33,19,64,72,82,126,110,44,68,50,32,39,16,43,53,46,43,79,40,48,69,61,49,52,53,43,51,56,57,33,35,38,66,62,54,36,43,82,68,49,74,44,69,68,45,101,87,39,73,46,30,37,30,28,22,42,80,95,47,63,37,43,34,38,24,49,77,58,30,64,37,12,37,75,65,53,53,70,50,82,86,48,70,48,67,28,66,56,34,41,26,40,29,31,46,28,95,35,68,65,38,32,48,49,25,51,54,42,28,46,74,65,61,30,40,86,63,41,73,70,41,78,40,93,90,41,96,61,33,34,30,28,29,31,27,44,64,57,39,28,43,38,31,34,34,18,64,73,82,126

Nearest PDB structures (foldseek):
  4z04-assembly1_A-2  TM=8.771E-01  e=6.710E-14  Brucella abortus 2308
  3e5d-assembly1_A-2  TM=7.171E-01  e=6.099E-09  Listeria monocytogenes serotype 4b str. F2365
  4mym-assembly1_A-2  TM=6.504E-01  e=1.093E-07  Nocardioides sp. JS614
  3rri-assembly1_A  TM=6.703E-01  e=1.423E-06  Alicyclobacillus acidocaldarius subsp. acidocaldarius DSM 446
  2a4x-assembly1_B  TM=6.484E-01  e=3.492E-06  Streptomyces caespitosus

Secondary structure (DSSP, 8-state):
--EEEEEE--TT-HHHHHHHHHHHTGGGT-EEEEEE--BTTB--EEEEESSSSEEEEESTT--HHHHHH-----S-GGG-SSPPEEEEE-SSHHHHHHHHHHHHHTTPEESS-SEE-TTSTT-EEEEEE-TTS-EEEEEE----/--EEEEEE--TT-HHHHHHHHHHHTGGGT-EEEEEE--BTTB--EEEEESSSSEEEEESTT--HHHHHH-----S-GGG-SSPPEEEEE-SSHHHHHHHHHHHHHTTPEESS-SEE-TTSTT-EEEEEE-TTS-EEEEEE----

InterPro domains:
  IPR004360 Glyoxalase/fosfomycin resistance/dioxygenase domain [PF00903] (3-138)
  IPR029068 Glyoxalase/Bleomycin resistance protein/Dihydroxybiphenyl dioxygenase [G3DSA:3.10.180.10] (1-142)
  IPR029068 Glyoxalase/Bleomycin resistance protein/Dihydroxybiphenyl dioxygenase [SSF54593] (1-142)
  IPR037523 Vicinal oxygen chelate (VOC), core domain [PS51819] (2-141)

Organism: Verticillium dahliae (strain VdLs.17 / ATCC MYA-4575 / FGSC 10137) (NCBI:txid498257)

Radius of gyration: 17.79 Å; Cα contacts (8 Å, |Δi|>4): 708; chains: 2; bounding box: 44×45×40 Å

Foldseek 3Di:
DPQAADEDEDAQCVVLVVVLCCFLCVLQQKHWDDWDPDDPVDHIKTFIDRPDDTRYMYHVVPDPVRNPVFDWDDPDLVPQDPAAEEEDEHQDLVSQQSSVVRNVVSPWAFPAHWDDDPVDDQWTKGWTAHGRNHIYMYTYDPDD/DPQAADEDEDAQCVVLVVVLCCFLCVLQQKHWDDWDPDDPVDHIKTFIDRPDDTRYMYHVVYDPVRNPVFDWDDPDLVPQDPAAEEEEEHQDLVSQQSSVVRNVVSPWAFPAHWDDDPVDDQWTKGWTAHGRNHIYMYTYDPDD

Sequence (288 aa):
MPLNHVSIPVGRHYTRMRDFYTSVLKPLGYSLYMEKLDTPNSRPLCGFQAGAGPDFWLGLGETKASIDAIRTFDGDNESTVSPVHLAFDAASQQQVDHFYENAIKSGARDNGKPGLRPYGKTYYAAFVIDPLGNNIEVVHLPRVMPLNHVSIPVGRHYTRMRDFYTSVLKPLGYSLYMEKLDTPNSRPLCGFQAGAGPDFWLGLGETKASIDAIRTFDGDNESTVSPVHLAFDAASQQQVDHFYENAIKSGARDNGKPGLRPYGKTYYAAFVIDPLGNNIEVVHLPRV

pLDDT: mean 94.52, std 7.27, range [44.91, 98.81]